Protein AF-A0A957YZR3-F1 (afdb_monomer_lite)

Sequence (299 aa):
LSVVIHIDYRKAPLVVQRFGDVRRLVEQTLDPLVAAYFKNIGQTRTLFELIHDRNAIQDVASQGMKEKFAHYNLELEEVLIGTPTSAPGDTQIETILTQLRSRQIAKEQVETYGRQQEAAVKERELREAEARAQQQAHITASELSITVQSNEGKAAYQRALQQAEQIRALAEAEAEKAARIGISQAIAIEEQVRAYGGPQFQVTQQVMTRFAEAIEQAKVDVVPRIVIGGNGGEAGEAGQSNLMQGLLAMLLSERMGVAGGTEQTQRPEVEAMRAEIYRKLRAPVEPTTAEDVTSNRAM

Radius of gyration: 68.65 Å; chains: 1; bounding box: 103×72×201 Å

Structure (mmCIF, N/CA/C/O backbone):
data_AF-A0A957YZR3-F1
#
_entry.id   AF-A0A957YZR3-F1
#
loop_
_atom_site.group_PDB
_atom_site.id
_atom_site.type_symbol
_atom_site.label_atom_id
_atom_site.label_alt_id
_atom_site.label_comp_id
_atom_site.label_asym_id
_atom_site.label_entity_id
_atom_site.label_seq_id
_atom_site.pdbx_PDB_ins_code
_atom_site.Cartn_x
_atom_site.Cartn_y
_atom_site.Cartn_z
_atom_site.occupancy
_atom_site.B_iso_or_equiv
_atom_site.auth_seq_id
_atom_site.auth_comp_id
_atom_site.auth_asym_id
_atom_site.auth_atom_id
_atom_site.pdbx_PDB_model_num
ATOM 1 N N . LEU A 1 1 ? 29.041 -4.653 -39.006 1.00 72.44 1 LEU A N 1
ATOM 2 C CA . LEU A 1 1 ? 27.726 -4.849 -39.653 1.00 72.44 1 LEU A CA 1
ATOM 3 C C . LEU A 1 1 ? 27.799 -6.202 -40.322 1.00 72.44 1 LEU A C 1
ATOM 5 O O . LEU A 1 1 ? 28.778 -6.424 -41.024 1.00 72.44 1 LEU A O 1
ATOM 9 N N . SER A 1 2 ? 26.840 -7.083 -40.073 1.00 77.06 2 SER A N 1
ATOM 10 C CA . SER A 1 2 ? 26.799 -8.394 -40.724 1.00 77.06 2 SER A CA 1
ATOM 11 C C . SER A 1 2 ? 25.406 -8.601 -41.295 1.00 77.06 2 SER A C 1
ATOM 13 O O . SER A 1 2 ? 24.421 -8.398 -40.591 1.00 77.06 2 SER A O 1
ATOM 15 N N . VAL A 1 3 ? 25.322 -8.949 -42.575 1.00 81.06 3 VAL A N 1
ATOM 16 C CA . VAL A 1 3 ? 24.060 -9.204 -43.274 1.00 81.06 3 VAL A CA 1
ATOM 17 C C . VAL A 1 3 ? 24.116 -10.625 -43.808 1.00 81.06 3 VAL A C 1
ATOM 19 O O . VAL A 1 3 ? 25.085 -10.985 -44.476 1.00 81.06 3 VAL A O 1
ATOM 22 N N . VAL A 1 4 ? 23.097 -11.423 -43.500 1.00 82.00 4 VAL A N 1
ATOM 23 C CA . VAL A 1 4 ? 22.968 -12.794 -43.998 1.00 82.00 4 VAL A CA 1
ATOM 24 C C . VAL A 1 4 ? 21.928 -12.800 -45.111 1.00 82.00 4 VAL A C 1
ATOM 26 O O . VAL A 1 4 ? 20.794 -12.352 -44.926 1.00 82.00 4 VAL A O 1
ATOM 29 N N . ILE A 1 5 ? 22.342 -13.258 -46.292 1.00 83.50 5 ILE A N 1
ATOM 30 C CA . ILE A 1 5 ? 21.542 -13.220 -47.517 1.00 83.50 5 ILE A CA 1
ATOM 31 C C . ILE A 1 5 ? 21.470 -14.627 -48.093 1.00 83.50 5 ILE A C 1
ATOM 33 O O . ILE A 1 5 ? 22.489 -15.305 -48.235 1.00 83.50 5 ILE A O 1
ATOM 37 N N . HIS A 1 6 ? 20.265 -15.023 -48.482 1.00 85.94 6 HIS A N 1
ATOM 38 C CA . HIS A 1 6 ? 19.986 -16.254 -49.196 1.00 85.94 6 HIS A CA 1
ATOM 39 C C . HIS A 1 6 ? 19.526 -15.951 -50.629 1.00 85.94 6 HIS A C 1
ATOM 41 O O . HIS A 1 6 ? 18.826 -14.971 -50.897 1.00 85.94 6 HIS A O 1
ATOM 47 N N . ILE A 1 7 ? 19.921 -16.807 -51.572 1.00 84.00 7 ILE A N 1
ATOM 48 C CA . ILE A 1 7 ? 19.454 -16.753 -52.959 1.00 84.00 7 ILE A CA 1
ATOM 49 C C . ILE A 1 7 ? 18.790 -18.090 -53.267 1.00 84.00 7 ILE A C 1
ATOM 51 O O . ILE A 1 7 ? 19.470 -19.113 -53.345 1.00 84.00 7 ILE A O 1
ATOM 55 N N . ASP A 1 8 ? 17.473 -18.066 -53.479 1.00 85.38 8 ASP A N 1
ATOM 56 C CA . ASP A 1 8 ? 16.725 -19.247 -53.911 1.00 85.38 8 ASP A CA 1
ATOM 57 C C . ASP A 1 8 ? 17.291 -19.756 -55.248 1.00 85.38 8 ASP A C 1
ATOM 59 O O . ASP A 1 8 ? 17.487 -18.993 -56.204 1.00 85.38 8 ASP A O 1
ATOM 63 N N . TYR A 1 9 ? 17.509 -21.067 -55.330 1.00 83.44 9 TYR A N 1
ATOM 64 C CA . TYR A 1 9 ? 17.964 -21.775 -56.523 1.00 83.44 9 TYR A CA 1
ATOM 65 C C . TYR A 1 9 ? 17.161 -21.415 -57.784 1.00 83.44 9 TYR A C 1
ATOM 67 O O . TYR A 1 9 ? 17.727 -21.306 -58.871 1.00 83.44 9 TYR A O 1
ATOM 75 N N . ARG A 1 10 ? 15.852 -21.165 -57.655 1.00 84.81 10 ARG A N 1
ATOM 76 C CA . ARG A 1 10 ? 14.987 -20.786 -58.788 1.00 84.81 10 ARG A CA 1
ATOM 77 C C . ARG A 1 10 ? 15.270 -19.381 -59.319 1.00 84.81 10 ARG A C 1
ATOM 79 O O . ARG A 1 10 ? 15.054 -19.118 -60.500 1.00 84.81 10 ARG A O 1
ATOM 86 N N . LYS A 1 11 ? 15.737 -18.475 -58.458 1.00 83.75 11 LYS A N 1
ATOM 87 C CA . LYS A 1 11 ? 16.018 -17.066 -58.780 1.00 83.75 11 LYS A CA 1
ATOM 88 C C . LYS A 1 11 ? 17.495 -16.828 -59.104 1.00 83.75 11 LYS A C 1
ATOM 90 O O . LYS A 1 11 ? 17.813 -15.842 -59.768 1.00 83.75 11 LYS A O 1
ATOM 95 N N . ALA A 1 12 ? 18.385 -17.735 -58.700 1.00 81.19 12 ALA A N 1
ATOM 96 C CA . ALA A 1 12 ? 19.827 -17.632 -58.920 1.00 81.19 12 ALA A CA 1
ATOM 97 C C . ALA A 1 12 ? 20.230 -17.354 -60.389 1.00 81.19 12 ALA A C 1
ATOM 99 O O . ALA A 1 12 ? 21.052 -16.458 -60.595 1.00 81.19 12 ALA A O 1
ATOM 100 N N . PRO A 1 13 ? 19.630 -17.987 -61.424 1.00 83.19 13 PRO A N 1
ATOM 101 C CA . PRO A 1 13 ? 19.970 -17.683 -62.818 1.00 83.19 13 PRO A CA 1
ATOM 102 C C . PRO A 1 13 ? 19.667 -16.232 -63.223 1.00 83.19 13 PRO A C 1
ATOM 104 O O . PRO A 1 13 ? 20.434 -15.626 -63.967 1.00 83.19 13 PRO A O 1
ATOM 107 N N . LEU A 1 14 ? 18.586 -15.645 -62.696 1.00 83.44 14 LEU A N 1
ATOM 108 C CA . LEU A 1 14 ? 18.184 -14.262 -62.986 1.00 83.44 14 LEU A CA 1
ATOM 109 C C . LEU A 1 14 ? 19.128 -13.246 -62.333 1.00 83.44 14 LEU A C 1
ATOM 111 O O . LEU A 1 14 ? 19.423 -12.199 -62.910 1.00 83.44 14 LEU A O 1
ATOM 115 N N . VAL A 1 15 ? 19.612 -13.555 -61.130 1.00 81.94 15 VAL A N 1
ATOM 116 C CA . VAL A 1 15 ? 20.578 -12.714 -60.410 1.00 81.94 15 VAL A CA 1
ATOM 117 C C . VAL A 1 15 ? 21.933 -12.734 -61.123 1.00 81.94 15 VAL A C 1
ATOM 119 O O . VAL A 1 15 ? 22.506 -11.677 -61.388 1.00 81.94 15 VAL A O 1
ATOM 122 N N . VAL A 1 16 ? 22.412 -13.917 -61.514 1.00 82.44 16 VAL A N 1
ATOM 123 C CA . VAL A 1 16 ? 23.668 -14.085 -62.266 1.00 82.44 16 VAL A CA 1
ATOM 124 C C . VAL A 1 16 ? 23.585 -13.400 -63.636 1.00 82.44 16 VAL A C 1
ATOM 126 O O . VAL A 1 16 ? 24.518 -12.712 -64.032 1.00 82.44 16 VAL A O 1
ATOM 129 N N . GLN A 1 17 ? 22.443 -13.465 -64.329 1.00 81.94 17 GLN A N 1
ATOM 130 C CA . GLN A 1 17 ? 22.253 -12.764 -65.605 1.00 81.94 17 GLN A CA 1
ATOM 131 C C . GLN A 1 17 ? 22.335 -11.232 -65.475 1.00 81.94 17 GLN A C 1
ATOM 133 O O . GLN A 1 17 ? 22.847 -10.563 -66.371 1.00 81.94 17 GLN A O 1
ATOM 138 N N . ARG A 1 18 ? 21.826 -10.664 -64.375 1.00 80.12 18 ARG A N 1
ATOM 139 C CA . ARG A 1 18 ? 21.763 -9.208 -64.172 1.00 80.12 18 ARG A CA 1
ATOM 140 C C . ARG A 1 18 ? 23.088 -8.606 -63.703 1.00 80.12 18 ARG A C 1
ATOM 142 O O . ARG A 1 18 ? 23.382 -7.466 -64.048 1.00 80.12 18 ARG A O 1
ATOM 149 N N . PHE A 1 19 ? 23.867 -9.353 -62.924 1.00 79.50 19 PHE A N 1
ATOM 150 C CA . PHE A 1 19 ? 25.075 -8.845 -62.259 1.00 79.50 19 PHE A CA 1
ATOM 151 C C . PHE A 1 19 ? 26.373 -9.531 -62.711 1.00 79.50 19 PHE A C 1
ATOM 153 O O . PHE A 1 19 ? 27.467 -9.114 -62.323 1.00 79.50 19 PHE A O 1
ATOM 160 N N . GLY A 1 20 ? 26.272 -10.557 -63.557 1.00 82.81 20 GLY A N 1
ATOM 161 C CA . GLY A 1 20 ? 27.386 -11.385 -64.011 1.00 82.81 20 GLY A CA 1
ATOM 162 C C . GLY A 1 20 ? 27.826 -12.368 -62.932 1.00 82.81 20 GLY A C 1
ATOM 163 O O . GLY A 1 20 ? 27.595 -13.562 -63.059 1.00 82.81 20 GLY A O 1
ATOM 164 N N . ASP A 1 21 ? 28.400 -11.853 -61.845 1.00 83.56 21 ASP A N 1
ATOM 165 C CA . ASP A 1 21 ? 28.933 -12.649 -60.738 1.00 83.56 21 ASP A CA 1
ATOM 166 C C . ASP A 1 21 ? 28.341 -12.217 -59.394 1.00 83.56 21 ASP A C 1
ATOM 168 O O . ASP A 1 21 ? 28.143 -11.029 -59.130 1.00 83.56 21 ASP A O 1
ATOM 172 N N . VAL A 1 22 ? 28.166 -13.177 -58.479 1.00 81.06 22 VAL A N 1
ATOM 173 C CA . VAL A 1 22 ? 27.693 -12.911 -57.105 1.00 81.06 22 VAL A CA 1
ATOM 174 C C . VAL A 1 22 ? 28.646 -11.974 -56.351 1.00 81.06 22 VAL A C 1
ATOM 176 O O . VAL A 1 22 ? 28.198 -11.135 -55.577 1.00 81.06 22 VAL A O 1
ATOM 179 N N . ARG A 1 23 ? 29.959 -12.040 -56.618 1.00 82.25 23 ARG A N 1
ATOM 180 C CA . ARG A 1 23 ? 30.935 -11.104 -56.027 1.00 82.25 23 ARG A CA 1
ATOM 181 C C . ARG A 1 23 ? 30.679 -9.657 -56.455 1.00 82.25 23 ARG A C 1
ATOM 183 O O . ARG A 1 23 ? 30.687 -8.765 -55.616 1.00 82.25 23 ARG A O 1
ATOM 190 N N . ARG A 1 24 ? 30.375 -9.434 -57.739 1.00 81.50 24 ARG A N 1
ATOM 191 C CA . ARG A 1 24 ? 30.062 -8.097 -58.268 1.00 81.50 24 ARG A CA 1
ATOM 192 C C . ARG A 1 24 ? 28.746 -7.562 -57.717 1.00 81.50 24 ARG A C 1
ATOM 194 O O . ARG A 1 24 ? 28.667 -6.380 -57.411 1.00 81.50 24 ARG A O 1
ATOM 201 N N . LEU A 1 25 ? 27.744 -8.424 -57.532 1.00 83.94 25 LEU A N 1
ATOM 202 C CA . LEU A 1 25 ? 26.502 -8.063 -56.844 1.00 83.94 25 LEU A CA 1
ATOM 203 C C . LEU A 1 25 ? 26.793 -7.524 -55.431 1.00 83.94 25 LEU A C 1
ATOM 205 O O . LEU A 1 25 ? 26.309 -6.445 -55.083 1.00 83.94 25 LEU A O 1
ATOM 209 N N . VAL A 1 26 ? 27.593 -8.243 -54.638 1.00 83.75 26 VAL A N 1
ATOM 210 C CA . VAL A 1 26 ? 27.923 -7.837 -53.262 1.00 83.75 26 VAL A CA 1
ATOM 211 C C . VAL A 1 26 ? 28.659 -6.498 -53.247 1.00 83.75 26 VAL A C 1
ATOM 213 O O . VAL A 1 26 ? 28.156 -5.536 -52.671 1.00 83.75 26 VAL A O 1
ATOM 216 N N . GLU A 1 27 ? 29.777 -6.407 -53.966 1.00 84.81 27 GLU A N 1
ATOM 217 C CA . GLU A 1 27 ? 30.669 -5.243 -53.910 1.00 84.81 27 GLU A CA 1
ATOM 218 C C . GLU A 1 27 ? 30.060 -3.984 -54.547 1.00 84.81 27 GLU A C 1
ATOM 220 O O . GLU A 1 27 ? 30.240 -2.875 -54.046 1.00 84.81 27 GLU A O 1
ATOM 225 N N . GLN A 1 28 ? 29.340 -4.125 -55.666 1.00 84.81 28 GLN A N 1
ATOM 226 C CA . GLN A 1 28 ? 28.875 -2.968 -56.441 1.00 84.81 28 GLN A CA 1
ATOM 227 C C . GLN A 1 28 ? 27.470 -2.507 -56.060 1.00 84.81 28 GLN A C 1
ATOM 229 O O . GLN A 1 28 ? 27.120 -1.359 -56.337 1.00 84.81 28 GLN A O 1
ATOM 234 N N . THR A 1 29 ? 26.647 -3.374 -55.461 1.00 81.56 29 THR A N 1
ATOM 235 C CA . THR A 1 29 ? 25.233 -3.048 -55.213 1.00 81.56 29 THR A CA 1
ATOM 236 C C . THR A 1 29 ? 24.784 -3.274 -53.779 1.00 81.56 29 THR A C 1
ATOM 238 O O . THR A 1 29 ? 24.132 -2.390 -53.225 1.00 81.56 29 THR A O 1
ATOM 241 N N . LEU A 1 30 ? 25.147 -4.392 -53.145 1.00 83.25 30 LEU A N 1
ATOM 242 C CA . LEU A 1 30 ? 24.671 -4.695 -51.793 1.00 83.25 30 LEU A CA 1
ATOM 243 C C . LEU A 1 30 ? 25.394 -3.865 -50.739 1.00 83.25 30 LEU A C 1
ATOM 245 O O . LEU A 1 30 ? 24.725 -3.207 -49.942 1.00 83.25 30 LEU A O 1
ATOM 249 N N . ASP A 1 31 ? 26.726 -3.828 -50.774 1.00 84.75 31 ASP A N 1
ATOM 250 C CA . ASP A 1 31 ? 27.518 -3.086 -49.791 1.00 84.75 31 ASP A CA 1
ATOM 251 C C . ASP A 1 31 ? 27.168 -1.586 -49.779 1.00 84.75 31 ASP A C 1
ATOM 253 O O . ASP A 1 31 ? 26.868 -1.060 -48.699 1.00 84.75 31 ASP A O 1
ATOM 257 N N . PRO A 1 32 ? 27.076 -0.880 -50.930 1.00 87.88 32 PRO A N 1
ATOM 258 C CA . PRO A 1 32 ? 26.658 0.521 -50.942 1.00 87.88 32 PRO A CA 1
ATOM 259 C C . PRO A 1 32 ? 25.222 0.735 -50.445 1.00 87.88 32 PRO A C 1
ATOM 261 O O . PRO A 1 32 ? 24.951 1.726 -49.765 1.00 87.88 32 PRO A O 1
ATOM 264 N N . LEU A 1 33 ? 24.293 -0.177 -50.756 1.00 84.88 33 LEU A N 1
ATOM 265 C CA . LEU A 1 33 ? 22.883 -0.058 -50.370 1.00 84.88 33 LEU A CA 1
ATOM 266 C C . LEU A 1 33 ? 22.697 -0.255 -48.861 1.00 84.88 33 LEU A C 1
ATOM 268 O O . LEU A 1 33 ? 22.027 0.554 -48.212 1.00 84.88 33 LEU A O 1
ATOM 272 N N . VAL A 1 34 ? 23.320 -1.294 -48.300 1.00 85.00 34 VAL A N 1
ATOM 273 C CA . VAL A 1 34 ? 23.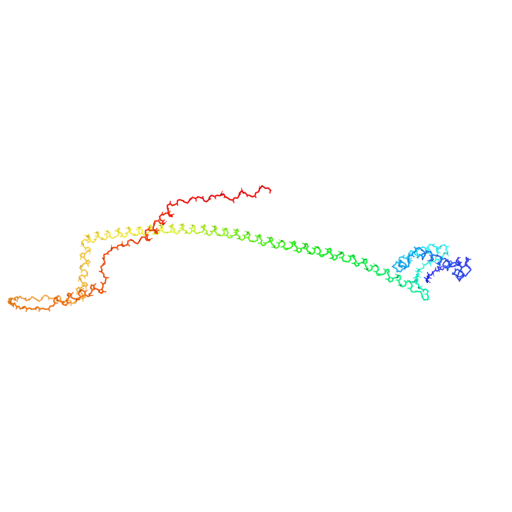327 -1.583 -46.858 1.00 85.00 34 VAL A CA 1
ATOM 274 C C . VAL A 1 34 ? 23.992 -0.440 -46.098 1.00 85.00 34 VAL A C 1
ATOM 276 O O . VAL A 1 34 ? 23.429 0.062 -45.122 1.00 85.00 34 VAL A O 1
ATOM 279 N N . ALA A 1 35 ? 25.153 0.024 -46.570 1.00 85.19 35 ALA A N 1
ATOM 280 C CA . ALA A 1 35 ? 25.870 1.135 -45.957 1.00 85.19 35 ALA A CA 1
ATOM 281 C C . ALA A 1 35 ? 25.045 2.429 -45.978 1.00 85.19 35 ALA A C 1
ATOM 283 O O . ALA A 1 35 ? 24.946 3.103 -44.953 1.00 85.19 35 ALA A O 1
ATOM 284 N N . ALA A 1 36 ? 24.408 2.767 -47.104 1.00 85.44 36 ALA A N 1
ATOM 285 C CA . ALA A 1 36 ? 23.561 3.953 -47.211 1.00 85.44 36 ALA A CA 1
ATOM 286 C C . ALA A 1 36 ? 22.351 3.886 -46.270 1.00 85.44 36 ALA A C 1
ATOM 288 O O . ALA A 1 36 ? 22.023 4.869 -45.606 1.00 85.44 36 ALA A O 1
ATOM 289 N N . TYR A 1 37 ? 21.706 2.722 -46.167 1.00 85.50 37 TYR A N 1
ATOM 290 C CA . TYR A 1 37 ? 20.571 2.536 -45.268 1.00 85.50 37 TYR A CA 1
ATOM 291 C C . TYR A 1 37 ? 20.969 2.719 -43.797 1.00 85.50 37 TYR A C 1
ATOM 293 O O . TYR A 1 37 ? 20.333 3.489 -43.076 1.00 85.50 37 TYR A O 1
ATOM 301 N N . PHE A 1 38 ? 22.060 2.082 -43.359 1.00 82.12 38 PHE A N 1
ATOM 302 C CA . PHE A 1 38 ? 22.529 2.217 -41.979 1.00 82.12 38 PHE A CA 1
ATOM 303 C C . PHE A 1 38 ? 23.102 3.589 -41.661 1.00 82.12 38 PHE A C 1
ATOM 305 O O . PHE A 1 38 ? 22.938 4.069 -40.540 1.00 82.12 38 PHE A O 1
ATOM 312 N N . LYS A 1 39 ? 23.705 4.257 -42.644 1.00 84.44 39 LYS A N 1
ATOM 313 C CA . LYS A 1 39 ? 24.121 5.651 -42.510 1.00 84.44 39 LYS A CA 1
ATOM 314 C C . LYS A 1 39 ? 22.924 6.557 -42.223 1.00 84.44 39 LYS A C 1
ATOM 316 O O . LYS A 1 39 ? 23.010 7.382 -41.323 1.00 84.44 39 LYS A O 1
ATOM 321 N N . ASN A 1 40 ? 21.801 6.359 -42.912 1.00 84.25 40 ASN A N 1
ATOM 322 C CA . ASN A 1 40 ? 20.583 7.133 -42.662 1.00 84.25 40 ASN A CA 1
ATOM 323 C C . ASN A 1 40 ? 20.000 6.843 -41.269 1.00 84.25 40 ASN A C 1
ATOM 325 O O . ASN A 1 40 ? 19.663 7.776 -40.545 1.00 84.25 40 ASN A O 1
ATOM 329 N N . ILE A 1 41 ? 19.950 5.572 -40.848 1.00 83.88 41 ILE A N 1
ATOM 330 C CA . ILE A 1 41 ? 19.505 5.216 -39.489 1.00 83.88 41 ILE A CA 1
ATOM 331 C C . ILE A 1 41 ? 20.391 5.888 -38.437 1.00 83.88 41 ILE A C 1
ATOM 333 O O . ILE A 1 41 ? 19.871 6.560 -37.549 1.00 83.88 41 ILE A O 1
ATOM 337 N N . GLY A 1 42 ? 21.715 5.781 -38.573 1.00 79.69 42 GLY A N 1
ATOM 338 C CA . GLY A 1 42 ? 22.670 6.396 -37.650 1.00 79.69 42 GLY A CA 1
ATOM 339 C C . GLY A 1 42 ? 22.653 7.929 -37.650 1.00 79.69 42 GLY A C 1
ATOM 340 O O . GLY A 1 42 ? 23.068 8.534 -36.671 1.00 79.69 42 GLY A O 1
ATOM 341 N N . GLN A 1 43 ? 22.159 8.569 -38.714 1.00 84.06 43 GLN A N 1
ATOM 342 C CA . GLN A 1 43 ? 21.968 10.024 -38.771 1.00 84.06 43 GLN A CA 1
ATOM 343 C C . GLN A 1 43 ? 20.673 10.486 -38.096 1.00 84.06 43 GLN A C 1
ATOM 345 O O . GLN A 1 43 ? 20.608 11.607 -37.600 1.00 84.06 43 GLN A O 1
ATOM 350 N N . THR A 1 44 ? 19.636 9.647 -38.091 1.00 84.81 44 THR A N 1
ATOM 351 C CA . THR A 1 44 ? 18.315 9.996 -37.533 1.00 84.81 44 THR A CA 1
ATOM 352 C C . THR A 1 44 ? 18.158 9.682 -36.049 1.00 84.81 44 THR A C 1
ATOM 354 O O . THR A 1 44 ? 17.210 10.151 -35.426 1.00 84.81 44 THR A O 1
ATOM 357 N N . ARG A 1 45 ? 19.054 8.872 -35.482 1.00 83.44 45 ARG A N 1
ATOM 358 C CA . ARG A 1 45 ? 18.918 8.303 -34.140 1.00 83.44 45 ARG A CA 1
ATOM 359 C C . ARG A 1 45 ? 20.115 8.647 -33.274 1.00 83.44 45 ARG A C 1
ATOM 361 O O . ARG A 1 45 ? 21.245 8.714 -33.753 1.00 83.44 45 ARG A O 1
ATOM 368 N N . THR A 1 46 ? 19.870 8.840 -31.983 1.00 83.44 46 THR A N 1
ATOM 369 C CA . THR A 1 46 ? 20.956 9.059 -31.028 1.00 83.44 46 THR A CA 1
ATOM 370 C C . THR A 1 46 ? 21.720 7.762 -30.765 1.00 83.44 46 THR A C 1
ATOM 372 O O . THR A 1 46 ? 21.186 6.659 -30.883 1.00 83.44 46 THR A O 1
ATOM 375 N N . LEU A 1 47 ? 22.983 7.886 -30.351 1.00 77.12 47 LEU A N 1
ATOM 376 C CA . LEU A 1 47 ? 23.800 6.737 -29.954 1.00 77.12 47 LEU A CA 1
ATOM 377 C C . LEU A 1 47 ? 23.131 5.896 -28.853 1.00 77.12 47 LEU A C 1
ATOM 379 O O . LEU A 1 47 ? 23.236 4.673 -28.854 1.00 77.12 47 LEU A O 1
ATOM 383 N N . PHE A 1 48 ? 22.439 6.557 -27.925 1.00 76.00 48 PHE A N 1
ATOM 384 C CA . PHE A 1 48 ? 21.723 5.891 -26.845 1.00 76.00 48 PHE A CA 1
ATOM 385 C C . PHE A 1 48 ? 20.578 5.022 -27.375 1.00 76.00 48 PHE A C 1
ATOM 387 O O . PHE A 1 48 ? 20.491 3.854 -27.010 1.00 76.00 48 PHE A O 1
ATOM 394 N N . GLU A 1 49 ? 19.757 5.553 -28.283 1.00 81.94 49 GLU A N 1
ATOM 395 C CA . GLU A 1 49 ? 18.676 4.796 -28.932 1.00 81.94 49 GLU A CA 1
ATOM 396 C C . GLU A 1 49 ? 19.210 3.596 -29.722 1.00 81.94 49 GLU A C 1
ATOM 398 O O . GLU A 1 49 ? 18.634 2.516 -29.654 1.00 81.94 49 GLU A O 1
ATOM 403 N N . LEU A 1 50 ? 20.354 3.736 -30.404 1.00 81.75 50 LEU A N 1
ATOM 404 C CA . LEU A 1 50 ? 20.994 2.619 -31.115 1.00 81.75 50 LEU A CA 1
ATOM 405 C C . LEU A 1 50 ? 21.386 1.454 -30.194 1.00 81.75 50 LEU A C 1
ATOM 407 O O . LEU A 1 50 ? 21.441 0.310 -30.647 1.00 81.75 50 LEU A O 1
ATOM 411 N N . ILE A 1 51 ? 21.697 1.742 -28.928 1.00 81.50 51 ILE A N 1
ATOM 412 C CA . ILE A 1 51 ? 22.078 0.732 -27.936 1.00 81.50 51 ILE A CA 1
ATOM 413 C C . ILE A 1 51 ? 20.840 0.187 -27.217 1.00 81.50 51 ILE A C 1
ATOM 415 O O . ILE A 1 51 ? 20.743 -1.023 -27.023 1.00 81.50 51 ILE A O 1
ATOM 419 N N . HIS A 1 52 ? 19.911 1.059 -26.821 1.00 82.06 52 HIS A N 1
ATOM 420 C CA . HIS A 1 52 ? 18.727 0.689 -26.046 1.00 82.06 52 HIS A CA 1
ATOM 421 C C . HIS A 1 52 ? 17.698 -0.070 -26.890 1.00 82.06 52 HIS A C 1
ATOM 423 O O . HIS A 1 52 ? 17.273 -1.159 -26.514 1.00 82.06 52 HIS A O 1
ATOM 429 N N . ASP A 1 53 ? 17.385 0.453 -28.075 1.00 85.81 53 ASP A N 1
ATOM 430 C CA . ASP A 1 53 ? 16.348 -0.075 -28.964 1.00 85.81 53 ASP A CA 1
ATOM 431 C C . ASP A 1 53 ? 16.941 -0.947 -30.075 1.00 85.81 53 ASP A C 1
ATOM 433 O O . ASP A 1 53 ? 16.376 -1.063 -31.163 1.00 85.81 53 ASP A O 1
ATOM 437 N N . ARG A 1 54 ? 18.099 -1.576 -29.824 1.00 84.19 54 ARG A N 1
ATOM 438 C CA . ARG A 1 54 ? 18.850 -2.325 -30.843 1.00 84.19 54 ARG A CA 1
ATOM 439 C C . ARG A 1 54 ? 17.981 -3.344 -31.576 1.00 84.19 54 ARG A C 1
ATOM 441 O O . ARG A 1 54 ? 18.033 -3.398 -32.800 1.00 84.19 54 ARG A O 1
ATOM 448 N N . ASN A 1 55 ? 17.183 -4.112 -30.838 1.00 86.12 55 ASN A N 1
ATOM 449 C CA . ASN A 1 55 ? 16.331 -5.153 -31.411 1.00 86.12 55 ASN A CA 1
ATOM 450 C C . ASN A 1 55 ? 15.242 -4.538 -32.300 1.00 86.12 55 ASN A C 1
ATOM 452 O O . ASN A 1 55 ? 15.091 -4.930 -33.449 1.00 86.12 55 ASN A O 1
ATOM 456 N N . ALA A 1 56 ? 14.561 -3.494 -31.820 1.00 88.00 56 ALA A N 1
ATOM 457 C CA . ALA A 1 56 ? 13.529 -2.813 -32.596 1.00 88.00 56 ALA A CA 1
ATOM 458 C C . ALA A 1 56 ? 14.101 -2.158 -33.866 1.00 88.00 56 ALA A C 1
ATOM 460 O O . ALA A 1 56 ? 13.485 -2.200 -34.931 1.00 88.00 56 ALA A O 1
ATOM 461 N N . ILE A 1 57 ? 15.303 -1.579 -33.782 1.00 86.38 57 ILE A N 1
ATOM 462 C CA . ILE A 1 57 ? 15.992 -1.007 -34.944 1.00 86.38 57 ILE A CA 1
ATOM 463 C C . ILE A 1 57 ? 16.400 -2.113 -35.923 1.00 86.38 57 ILE A C 1
ATOM 465 O O . ILE A 1 57 ? 16.271 -1.915 -37.129 1.00 86.38 57 ILE A O 1
ATOM 469 N N . GLN A 1 58 ? 16.865 -3.267 -35.437 1.00 85.50 58 GLN A N 1
ATOM 470 C CA . GLN A 1 58 ? 17.170 -4.434 -36.271 1.00 85.50 58 GLN A CA 1
ATOM 471 C C . GLN A 1 58 ? 15.921 -4.953 -36.988 1.00 85.50 58 GLN A C 1
ATOM 473 O O . GLN A 1 58 ? 15.982 -5.183 -38.194 1.00 85.50 58 GLN A O 1
ATOM 478 N N . ASP A 1 59 ? 14.785 -5.042 -36.302 1.00 87.00 59 ASP A N 1
ATOM 479 C CA . ASP A 1 59 ? 13.524 -5.499 -36.887 1.00 87.00 59 ASP A CA 1
ATOM 480 C C . ASP A 1 59 ? 13.046 -4.551 -37.993 1.00 87.00 59 ASP A C 1
ATOM 482 O O . ASP A 1 59 ? 12.795 -4.981 -39.121 1.00 87.00 59 ASP A O 1
ATOM 486 N N . VAL A 1 60 ? 13.007 -3.243 -37.718 1.00 87.50 60 VAL A N 1
ATOM 487 C CA . VAL A 1 60 ? 12.626 -2.225 -38.713 1.00 87.50 60 VAL A CA 1
ATOM 488 C C . VAL A 1 60 ? 13.609 -2.209 -39.887 1.00 87.50 60 VAL A C 1
ATOM 490 O O . VAL A 1 60 ? 13.195 -2.128 -41.047 1.00 87.50 60 VAL A O 1
ATOM 493 N N . ALA A 1 61 ? 14.908 -2.332 -39.602 1.00 84.94 61 ALA A N 1
ATOM 494 C CA . ALA A 1 61 ? 15.941 -2.412 -40.624 1.00 84.94 61 ALA A CA 1
ATOM 495 C C . ALA A 1 61 ? 15.779 -3.650 -41.507 1.00 84.94 61 ALA A C 1
ATOM 497 O O . ALA A 1 61 ? 15.881 -3.542 -42.729 1.00 84.94 61 ALA A O 1
ATOM 498 N N . SER A 1 62 ? 15.484 -4.805 -40.910 1.00 84.75 62 SER A N 1
ATOM 499 C CA . SER A 1 62 ? 15.278 -6.060 -41.630 1.00 84.75 62 SER A CA 1
ATOM 500 C C . SER A 1 62 ? 14.089 -5.960 -42.585 1.00 84.75 62 SER A C 1
ATOM 502 O O . SER A 1 62 ? 14.211 -6.324 -43.752 1.00 84.75 62 SER A O 1
ATOM 504 N N . GLN A 1 63 ? 12.972 -5.374 -42.145 1.00 87.56 63 GLN A N 1
ATOM 505 C CA . GLN A 1 63 ? 11.778 -5.205 -42.971 1.00 87.56 63 GLN A CA 1
ATOM 506 C C . GLN A 1 63 ? 12.033 -4.236 -44.130 1.00 87.56 63 GLN A C 1
ATOM 508 O O . GLN A 1 63 ? 11.820 -4.592 -45.290 1.00 87.56 63 GLN A O 1
ATOM 513 N N . GLY A 1 64 ? 12.583 -3.051 -43.843 1.00 86.56 64 GLY A N 1
ATOM 514 C CA . GLY A 1 64 ? 12.876 -2.055 -44.877 1.00 86.56 64 GLY A CA 1
ATOM 515 C C . GLY A 1 64 ? 13.938 -2.517 -45.883 1.00 86.56 64 GLY A C 1
ATOM 516 O O . GLY A 1 64 ? 13.883 -2.166 -47.063 1.00 86.56 64 GLY A O 1
ATOM 517 N N . MET A 1 65 ? 14.905 -3.327 -45.449 1.00 84.06 65 MET A N 1
ATOM 518 C CA . MET A 1 65 ? 15.877 -3.947 -46.350 1.00 84.06 65 MET A CA 1
ATOM 519 C C . MET A 1 65 ? 15.273 -5.089 -47.163 1.00 84.06 65 MET A C 1
ATOM 521 O O . MET A 1 65 ? 15.570 -5.194 -48.351 1.00 84.06 65 MET A O 1
ATOM 525 N N . LYS A 1 66 ? 14.406 -5.914 -46.568 1.00 86.94 66 LYS A N 1
ATOM 526 C CA . LYS A 1 66 ? 13.719 -7.015 -47.257 1.00 86.94 66 LYS A CA 1
ATOM 527 C C . LYS A 1 66 ? 12.906 -6.511 -48.448 1.00 86.94 66 LYS A C 1
ATOM 529 O O . LYS A 1 66 ? 12.971 -7.109 -49.519 1.00 86.94 66 LYS A O 1
ATOM 534 N N . GLU A 1 67 ? 12.225 -5.377 -48.300 1.00 86.81 67 GLU A N 1
ATOM 535 C CA . GLU A 1 67 ? 11.524 -4.710 -49.405 1.00 86.81 67 GLU A CA 1
ATOM 536 C C . GLU A 1 67 ? 12.485 -4.290 -50.528 1.00 86.81 67 GLU A C 1
ATOM 538 O O . GLU A 1 67 ? 12.258 -4.595 -51.700 1.00 86.81 67 GLU A O 1
ATOM 543 N N . LYS A 1 68 ? 13.610 -3.650 -50.184 1.00 84.31 68 LYS A N 1
ATOM 544 C CA . LYS A 1 68 ? 14.607 -3.212 -51.175 1.00 84.31 68 LYS A CA 1
ATOM 545 C C . LYS A 1 68 ? 15.302 -4.382 -51.876 1.00 84.31 68 LYS A C 1
ATOM 547 O O . LYS A 1 68 ? 15.567 -4.292 -53.073 1.00 84.31 68 LYS A O 1
ATOM 552 N N . PHE A 1 69 ? 15.581 -5.473 -51.163 1.00 84.38 69 PHE A N 1
ATOM 553 C CA . PHE A 1 69 ? 16.224 -6.672 -51.706 1.00 84.38 69 PHE A CA 1
ATOM 554 C C . PHE A 1 69 ? 15.292 -7.528 -52.567 1.00 84.38 69 PHE A C 1
ATOM 556 O O . PHE A 1 69 ? 15.763 -8.162 -53.516 1.00 84.38 69 PHE A O 1
ATOM 563 N N . ALA A 1 70 ? 13.976 -7.463 -52.343 1.00 84.44 70 ALA A N 1
ATOM 564 C CA . ALA A 1 70 ? 12.995 -8.123 -53.200 1.00 84.44 70 ALA A CA 1
ATOM 565 C C . ALA A 1 70 ? 13.086 -7.650 -54.667 1.00 84.44 70 ALA A C 1
ATOM 567 O O . ALA A 1 70 ? 12.987 -8.470 -55.578 1.00 84.44 70 ALA A O 1
ATOM 568 N N . HIS A 1 71 ? 13.387 -6.367 -54.920 1.00 83.50 71 HIS A N 1
ATOM 569 C CA . HIS A 1 71 ? 13.606 -5.826 -56.277 1.00 83.50 71 HIS A CA 1
ATOM 570 C C . HIS A 1 71 ? 14.833 -6.405 -57.004 1.00 83.50 71 HIS A C 1
ATOM 572 O O . HIS A 1 71 ? 14.968 -6.275 -58.228 1.00 83.50 71 HIS A O 1
ATOM 578 N N . TYR A 1 72 ? 15.734 -7.034 -56.253 1.00 81.56 72 TYR A N 1
ATOM 579 C CA . TYR A 1 72 ? 16.937 -7.685 -56.758 1.00 81.56 72 TYR A CA 1
ATOM 580 C C . TYR A 1 72 ? 16.833 -9.213 -56.738 1.00 81.56 72 TYR A C 1
ATOM 582 O O . TYR A 1 72 ? 17.805 -9.879 -57.081 1.00 81.56 72 TYR A O 1
ATOM 590 N N . ASN A 1 73 ? 15.654 -9.765 -56.416 1.00 81.75 73 ASN A N 1
ATOM 591 C CA . ASN A 1 73 ? 15.399 -11.202 -56.278 1.00 81.75 73 ASN A CA 1
ATOM 592 C C . ASN A 1 73 ? 16.252 -11.881 -55.191 1.00 81.75 73 ASN A C 1
ATOM 594 O O . ASN A 1 73 ? 16.587 -13.059 -55.318 1.00 81.75 73 ASN A O 1
ATOM 598 N N . LEU A 1 74 ? 16.592 -11.144 -54.132 1.00 83.31 74 LEU A N 1
ATOM 599 C CA . LEU A 1 74 ? 17.387 -11.633 -53.006 1.00 83.31 74 LEU A CA 1
ATOM 600 C C . LEU A 1 74 ? 16.504 -11.800 -51.772 1.00 83.31 74 LEU A C 1
ATOM 602 O O . LEU A 1 74 ? 15.600 -10.996 -51.538 1.00 83.31 74 LEU A O 1
ATOM 606 N N . GLU A 1 75 ? 16.781 -12.830 -50.977 1.00 84.44 75 GLU A N 1
ATOM 607 C CA . GLU A 1 75 ? 16.073 -13.099 -49.730 1.00 84.44 75 GLU A CA 1
ATOM 608 C C . GLU A 1 75 ? 16.973 -12.742 -48.550 1.00 84.44 75 GLU A C 1
ATOM 610 O O . GLU A 1 75 ? 18.112 -13.192 -48.441 1.00 84.44 75 GLU A O 1
ATOM 615 N N . LEU A 1 76 ? 16.468 -11.869 -47.683 1.00 83.19 76 LEU A N 1
ATOM 616 C CA . LEU A 1 76 ? 17.164 -11.434 -46.481 1.00 83.19 76 LEU A CA 1
ATOM 617 C C . LEU A 1 76 ? 16.777 -12.349 -45.321 1.00 83.19 76 LEU A C 1
ATOM 619 O O . LEU A 1 76 ? 15.586 -12.480 -45.033 1.00 83.19 76 LEU A O 1
ATOM 623 N N . GLU A 1 77 ? 17.770 -12.945 -44.666 1.00 78.44 77 GLU A N 1
ATOM 624 C CA . GLU A 1 77 ? 17.550 -13.810 -43.505 1.00 78.44 77 GLU A CA 1
ATOM 625 C C . GLU A 1 77 ? 17.638 -12.999 -42.212 1.00 78.44 77 GLU A C 1
ATOM 627 O O . GLU A 1 77 ? 16.666 -12.916 -41.467 1.00 78.44 77 GLU A O 1
ATOM 632 N N . GLU A 1 78 ? 18.760 -12.309 -41.992 1.00 78.56 78 GLU A N 1
ATOM 633 C CA . GLU A 1 78 ? 18.946 -11.486 -40.800 1.00 78.56 78 GLU A CA 1
ATOM 634 C C . GLU A 1 78 ? 19.923 -10.331 -41.045 1.00 78.56 78 GLU A C 1
ATOM 636 O O . GLU A 1 78 ? 20.859 -10.422 -41.851 1.00 78.56 78 GLU A O 1
ATOM 641 N N . VAL A 1 79 ? 19.715 -9.231 -40.315 1.00 82.12 79 VAL A N 1
ATOM 642 C CA . VAL A 1 79 ? 20.631 -8.092 -40.292 1.00 82.12 79 VAL A CA 1
ATOM 643 C C . VAL A 1 79 ? 21.116 -7.821 -38.877 1.00 82.12 79 VAL A C 1
ATOM 645 O O . VAL A 1 79 ? 20.376 -7.368 -38.007 1.00 82.12 79 VAL A O 1
ATOM 648 N N . LEU A 1 80 ? 22.415 -8.000 -38.674 1.00 80.62 80 LEU A N 1
ATOM 649 C CA . LEU A 1 80 ? 23.077 -7.736 -37.410 1.00 80.62 80 LEU A CA 1
ATOM 650 C C . LEU A 1 80 ? 23.781 -6.379 -37.448 1.00 80.62 80 LEU A C 1
ATOM 652 O O . LEU A 1 80 ? 24.860 -6.186 -38.023 1.00 80.62 80 LEU A O 1
ATOM 656 N N . ILE A 1 81 ? 23.168 -5.422 -36.760 1.00 79.88 81 ILE A N 1
ATOM 657 C CA . ILE A 1 81 ? 23.797 -4.148 -36.413 1.00 79.88 81 ILE A CA 1
ATOM 658 C C . ILE A 1 81 ? 24.840 -4.400 -35.324 1.00 79.88 81 ILE A C 1
ATOM 660 O O . ILE A 1 81 ? 24.521 -4.986 -34.292 1.00 79.88 81 ILE A O 1
ATOM 664 N N . GLY A 1 82 ? 26.086 -3.983 -35.555 1.00 72.19 82 GLY A N 1
ATOM 665 C CA . GLY A 1 82 ? 27.120 -3.972 -34.517 1.00 72.19 82 GLY A CA 1
ATOM 666 C C . GLY A 1 82 ? 26.967 -2.742 -33.625 1.00 72.19 82 GLY A C 1
ATOM 667 O O . GLY A 1 82 ? 26.493 -1.708 -34.088 1.00 72.19 82 GLY A O 1
ATOM 668 N N . THR A 1 83 ? 27.382 -2.831 -32.362 1.00 70.31 83 THR A N 1
ATOM 669 C CA . THR A 1 83 ? 27.486 -1.640 -31.511 1.00 70.31 83 THR A CA 1
ATOM 670 C C . THR A 1 83 ? 28.481 -0.670 -32.151 1.00 70.31 83 THR A C 1
ATOM 672 O O . THR A 1 83 ? 29.592 -1.105 -32.467 1.00 70.31 83 THR A O 1
ATOM 675 N N . PRO A 1 84 ? 28.125 0.605 -32.376 1.00 67.25 84 PRO A N 1
ATOM 676 C CA . PRO A 1 84 ? 29.081 1.591 -32.861 1.00 67.25 84 PRO A CA 1
ATOM 677 C C . PRO A 1 84 ? 30.225 1.697 -31.848 1.00 67.25 84 PRO A C 1
ATOM 679 O O . PRO A 1 84 ? 30.034 2.129 -30.713 1.00 67.25 84 PRO A O 1
ATOM 682 N N . THR A 1 85 ? 31.404 1.226 -32.235 1.00 64.88 85 THR A N 1
ATOM 683 C CA . THR A 1 85 ? 32.615 1.345 -31.427 1.00 64.88 85 THR A CA 1
ATOM 684 C C . THR A 1 85 ? 33.215 2.725 -31.644 1.00 64.88 85 THR A C 1
ATOM 686 O O . THR A 1 85 ? 33.274 3.191 -32.785 1.00 64.88 85 THR A O 1
ATOM 689 N N . SER A 1 86 ? 33.691 3.362 -30.574 1.00 61.97 86 SER A N 1
ATOM 690 C CA . SER A 1 86 ? 34.528 4.556 -30.691 1.00 61.97 86 SER A CA 1
ATOM 691 C C . SER A 1 86 ? 35.714 4.283 -31.617 1.00 61.97 86 SER A C 1
ATOM 693 O O . SER A 1 86 ? 36.241 3.165 -31.653 1.00 61.97 86 SER A O 1
ATOM 695 N N . ALA A 1 87 ? 36.169 5.307 -32.341 1.00 72.88 87 ALA A N 1
ATOM 696 C CA . ALA A 1 87 ? 37.488 5.247 -32.957 1.00 72.88 87 ALA A CA 1
ATOM 697 C C . ALA A 1 87 ? 38.541 4.980 -31.857 1.00 72.88 87 ALA A C 1
ATOM 699 O O . ALA A 1 87 ? 38.343 5.422 -30.718 1.00 72.88 87 ALA A O 1
ATOM 700 N N . PRO A 1 88 ? 39.644 4.262 -32.147 1.00 62.47 88 PRO A N 1
ATOM 701 C CA . PRO A 1 88 ? 40.662 3.979 -31.140 1.00 62.47 88 PRO A CA 1
ATOM 702 C C . PRO A 1 88 ? 41.182 5.295 -30.531 1.00 62.47 88 PRO A C 1
ATOM 704 O O . PRO A 1 88 ? 41.823 6.077 -31.228 1.00 62.47 88 PRO A O 1
ATOM 707 N N . GLY A 1 89 ? 40.876 5.550 -29.251 1.00 66.75 89 GLY A N 1
ATOM 708 C CA . GLY A 1 89 ? 41.310 6.744 -28.508 1.00 66.75 89 GLY A CA 1
ATOM 709 C C . GLY A 1 89 ? 40.230 7.775 -28.141 1.00 66.75 89 GLY A C 1
ATOM 710 O O . GLY A 1 89 ? 40.551 8.717 -27.422 1.00 66.75 89 GLY A O 1
ATOM 711 N N . ASP A 1 90 ? 38.972 7.621 -28.573 1.00 71.44 90 ASP A N 1
ATOM 712 C CA . ASP A 1 90 ? 37.896 8.575 -28.244 1.00 71.44 90 ASP A CA 1
ATOM 713 C C . ASP A 1 90 ? 37.053 8.133 -27.025 1.00 71.44 90 ASP A C 1
ATOM 715 O O . ASP A 1 90 ? 36.227 7.217 -27.103 1.00 71.44 90 ASP A O 1
ATOM 719 N N . THR A 1 91 ? 37.264 8.803 -25.886 1.00 76.50 91 THR A N 1
ATOM 720 C CA . THR A 1 91 ? 36.576 8.575 -24.598 1.00 76.50 91 THR A CA 1
ATOM 721 C C . THR A 1 91 ? 35.298 9.409 -24.423 1.00 76.50 91 THR A C 1
ATOM 723 O O . THR A 1 91 ? 34.582 9.257 -23.425 1.00 76.50 91 THR A O 1
ATOM 726 N N . GLN A 1 92 ? 34.965 10.288 -25.378 1.00 76.19 92 GLN A N 1
ATOM 727 C CA . GLN A 1 92 ? 33.802 11.178 -25.268 1.00 76.19 92 GLN A CA 1
ATOM 728 C C . GLN A 1 92 ? 32.487 10.397 -25.267 1.00 76.19 92 GLN A C 1
ATOM 730 O O . GLN A 1 92 ? 31.584 10.685 -24.482 1.00 76.19 92 GLN A O 1
ATOM 735 N N . ILE A 1 93 ? 32.400 9.352 -26.093 1.00 73.38 93 ILE A N 1
ATOM 736 C CA . ILE A 1 93 ? 31.234 8.466 -26.158 1.00 73.38 93 ILE A CA 1
ATOM 737 C C . ILE A 1 93 ? 30.988 7.777 -24.810 1.00 73.38 93 ILE A C 1
ATOM 739 O O . ILE A 1 93 ? 29.861 7.767 -24.316 1.00 73.38 93 ILE A O 1
ATOM 743 N N . GLU A 1 94 ? 32.034 7.246 -24.180 1.00 77.75 94 GLU A N 1
ATOM 744 C CA . GLU A 1 94 ? 31.924 6.588 -22.876 1.00 77.75 94 GLU A CA 1
ATOM 745 C C . GLU A 1 94 ? 31.489 7.571 -21.778 1.00 77.75 94 GLU A C 1
ATOM 747 O O . GLU A 1 94 ? 30.626 7.256 -20.950 1.00 77.75 94 GLU A O 1
ATOM 752 N N . THR A 1 95 ? 32.016 8.797 -21.819 1.00 82.50 95 THR A N 1
ATOM 753 C CA . THR A 1 95 ? 31.638 9.874 -20.894 1.00 82.50 95 THR A CA 1
ATOM 754 C C . THR A 1 95 ? 30.162 10.239 -21.043 1.00 82.50 95 THR A C 1
ATOM 756 O O . THR A 1 95 ? 29.436 10.295 -20.049 1.00 82.50 95 THR A O 1
ATOM 759 N N . ILE A 1 96 ? 29.683 10.414 -22.278 1.00 81.75 96 ILE A N 1
ATOM 760 C CA . ILE A 1 96 ? 28.278 10.730 -22.570 1.00 81.75 96 ILE A CA 1
ATOM 761 C C . ILE A 1 96 ? 27.361 9.587 -22.124 1.00 81.75 96 ILE A C 1
ATOM 763 O O . ILE A 1 96 ? 26.344 9.836 -21.479 1.00 81.75 96 ILE A O 1
ATOM 767 N N . LEU A 1 97 ? 27.715 8.330 -22.408 1.00 80.12 97 LEU A N 1
ATOM 768 C CA . LEU A 1 97 ? 26.924 7.172 -21.978 1.00 80.12 97 LEU A CA 1
ATOM 769 C C . LEU A 1 97 ? 26.849 7.073 -20.451 1.00 80.12 97 LEU A C 1
ATOM 771 O O . LEU A 1 97 ? 25.785 6.784 -19.900 1.00 80.12 97 LEU A O 1
ATOM 775 N N . THR A 1 98 ? 27.948 7.369 -19.758 1.00 85.00 98 THR A N 1
ATOM 776 C CA . THR A 1 98 ? 27.986 7.400 -18.292 1.00 85.00 98 THR A CA 1
ATOM 777 C C . THR A 1 98 ? 27.105 8.521 -17.733 1.00 85.00 98 THR A C 1
ATOM 779 O O . THR A 1 98 ? 26.341 8.286 -16.796 1.00 85.00 98 THR A O 1
ATOM 782 N N . GLN A 1 99 ? 27.138 9.713 -18.338 1.00 86.56 99 GLN A N 1
ATOM 783 C CA . GLN A 1 99 ? 26.276 10.843 -17.967 1.00 86.56 99 GLN A CA 1
ATOM 784 C C . GLN A 1 99 ? 24.786 10.584 -18.250 1.00 86.56 99 GLN A C 1
ATOM 786 O O . GLN A 1 99 ? 23.926 10.950 -17.451 1.00 86.56 99 GLN A O 1
ATOM 791 N N . LEU A 1 100 ? 24.448 9.946 -19.374 1.00 85.19 100 LEU A N 1
ATOM 792 C CA . LEU A 1 100 ? 23.064 9.584 -19.693 1.00 85.19 100 LEU A CA 1
ATOM 793 C C . LEU A 1 100 ? 22.539 8.510 -18.738 1.00 85.19 100 LEU A C 1
ATOM 795 O O . LEU A 1 100 ? 21.421 8.630 -18.237 1.00 85.19 100 LEU A O 1
ATOM 799 N N . ARG A 1 101 ? 23.366 7.506 -18.420 1.00 84.94 101 ARG A N 1
ATOM 800 C CA . ARG A 1 101 ? 23.040 6.486 -17.417 1.00 84.94 101 ARG A CA 1
ATOM 801 C C . ARG A 1 101 ? 22.775 7.119 -16.053 1.00 84.94 101 ARG A C 1
ATOM 803 O O . ARG A 1 101 ? 21.771 6.791 -15.429 1.00 84.94 101 ARG A O 1
ATOM 810 N N . SER A 1 102 ? 23.641 8.022 -15.587 1.00 90.00 102 SER A N 1
ATOM 811 C CA . SER A 1 102 ? 23.458 8.667 -14.281 1.00 90.00 102 SER A CA 1
ATOM 812 C C . SER A 1 102 ? 22.190 9.521 -14.236 1.00 90.00 102 SER A C 1
ATOM 814 O O . SER A 1 102 ? 21.455 9.457 -13.253 1.00 90.00 102 SER A O 1
ATOM 816 N N . ARG A 1 103 ? 21.870 10.242 -15.320 1.00 89.81 103 ARG A N 1
ATOM 817 C CA . ARG A 1 103 ? 20.605 10.983 -15.443 1.00 89.81 103 ARG A CA 1
ATOM 818 C C . ARG A 1 103 ? 19.389 10.057 -15.384 1.00 89.81 103 ARG A C 1
ATOM 820 O O . ARG A 1 103 ? 18.419 10.394 -14.711 1.00 89.81 103 ARG A O 1
ATOM 827 N N . GLN A 1 104 ? 19.441 8.903 -16.051 1.00 86.25 104 GLN A N 1
ATOM 828 C CA . GLN A 1 104 ? 18.349 7.930 -16.004 1.00 86.25 104 GLN A CA 1
ATOM 829 C C . GLN A 1 104 ? 18.174 7.360 -14.594 1.00 86.25 104 GLN A C 1
ATOM 831 O O . GLN A 1 104 ? 17.060 7.341 -14.084 1.00 86.25 104 GLN A O 1
ATOM 836 N N . ILE A 1 105 ? 19.270 6.977 -13.932 1.00 91.00 105 ILE A N 1
ATOM 837 C CA . ILE A 1 105 ? 19.233 6.496 -12.544 1.00 91.00 105 ILE A CA 1
ATOM 838 C C . ILE A 1 105 ? 18.623 7.558 -11.624 1.00 91.00 105 ILE A C 1
ATOM 840 O O . ILE A 1 105 ? 17.761 7.233 -10.817 1.00 91.00 105 ILE A O 1
ATOM 844 N N . ALA A 1 106 ? 19.020 8.825 -11.761 1.00 92.69 106 ALA A N 1
ATOM 845 C CA . ALA A 1 106 ? 18.462 9.908 -10.957 1.00 92.69 106 ALA A CA 1
ATOM 846 C C . ALA A 1 106 ? 16.949 10.081 -11.186 1.00 92.69 106 ALA A C 1
ATOM 848 O O . ALA A 1 106 ? 16.205 10.286 -10.230 1.00 92.69 106 ALA A O 1
ATOM 849 N N . LYS A 1 107 ? 16.478 9.954 -12.434 1.00 94.50 107 LYS A N 1
ATOM 850 C CA . LYS A 1 107 ? 15.047 10.023 -12.761 1.00 94.50 107 LYS A CA 1
ATOM 851 C C . LYS A 1 107 ? 14.260 8.883 -12.106 1.00 94.50 107 LYS A C 1
ATOM 853 O O . LYS A 1 107 ? 13.253 9.146 -11.455 1.00 94.50 107 LYS A O 1
ATOM 858 N N . GLU A 1 108 ? 14.754 7.651 -12.215 1.00 93.88 108 GLU A N 1
ATOM 859 C CA . GLU A 1 108 ? 14.147 6.478 -11.568 1.00 93.88 108 GLU A CA 1
ATOM 860 C C . GLU A 1 108 ? 14.181 6.583 -10.037 1.00 93.88 108 GLU A C 1
ATOM 862 O O . GLU A 1 108 ? 13.235 6.189 -9.356 1.00 93.88 108 GLU A O 1
ATOM 867 N N . GLN A 1 109 ? 15.247 7.156 -9.468 1.00 92.69 109 GLN A N 1
ATOM 868 C CA . GLN A 1 109 ? 15.342 7.407 -8.029 1.00 92.69 109 GLN A CA 1
ATOM 869 C C . GLN A 1 109 ? 14.283 8.404 -7.557 1.00 92.69 109 GLN A C 1
ATOM 871 O O . GLN A 1 109 ? 13.638 8.148 -6.546 1.00 92.69 109 GLN A O 1
ATOM 876 N N . VAL A 1 110 ? 14.058 9.504 -8.284 1.00 95.62 110 VAL A N 1
ATOM 877 C CA . VAL A 1 110 ? 12.995 10.469 -7.949 1.00 95.62 110 VAL A CA 1
ATOM 878 C C . VAL A 1 110 ? 11.624 9.794 -7.959 1.00 95.62 110 VAL A C 1
ATOM 880 O O . VAL A 1 110 ? 10.849 9.980 -7.023 1.00 95.62 110 VAL A O 1
ATOM 883 N N . GLU A 1 111 ? 11.337 8.967 -8.966 1.00 96.12 111 GLU A N 1
ATOM 884 C CA . GLU A 1 111 ? 10.078 8.217 -9.019 1.00 96.12 111 GLU A CA 1
ATOM 885 C C . GLU A 1 111 ? 9.968 7.206 -7.868 1.00 96.12 111 GLU A C 1
ATOM 887 O O . GLU A 1 111 ? 8.924 7.097 -7.222 1.00 96.12 111 GLU A O 1
ATOM 892 N N . THR A 1 112 ? 11.066 6.520 -7.548 1.00 95.62 112 THR A N 1
ATOM 893 C CA . THR A 1 112 ? 11.138 5.584 -6.420 1.00 95.62 112 THR A CA 1
ATOM 894 C C . THR A 1 112 ? 10.853 6.289 -5.096 1.00 95.62 112 THR A C 1
ATOM 896 O O . THR A 1 112 ? 10.033 5.807 -4.315 1.00 95.62 112 THR A O 1
ATOM 899 N N . TYR A 1 113 ? 11.474 7.444 -4.845 1.00 96.81 113 TYR A N 1
ATOM 900 C CA . TYR A 1 113 ? 11.229 8.233 -3.639 1.00 96.81 113 TYR A CA 1
ATOM 901 C C . TYR A 1 113 ? 9.800 8.775 -3.584 1.00 96.81 113 TYR A C 1
ATOM 903 O O . TYR A 1 113 ? 9.198 8.756 -2.515 1.00 96.81 113 TYR A O 1
ATOM 911 N N . GLY A 1 114 ? 9.225 9.181 -4.721 1.00 97.75 114 GLY A N 1
ATOM 912 C CA . GLY A 1 114 ? 7.815 9.568 -4.804 1.00 97.75 114 GLY A CA 1
ATOM 913 C C . GLY A 1 114 ? 6.886 8.431 -4.374 1.00 97.75 114 GLY A C 1
ATOM 914 O O . GLY A 1 114 ? 6.055 8.609 -3.485 1.00 97.75 114 GLY A O 1
ATOM 915 N N . ARG A 1 115 ? 7.096 7.221 -4.909 1.00 96.94 115 ARG A N 1
ATOM 916 C CA . ARG A 1 115 ? 6.327 6.030 -4.507 1.00 96.94 115 ARG A CA 1
ATOM 917 C C . ARG A 1 115 ? 6.532 5.672 -3.033 1.00 96.94 115 ARG A C 1
ATOM 919 O O . ARG A 1 115 ? 5.575 5.292 -2.363 1.00 96.94 115 ARG A O 1
ATOM 926 N N . GLN A 1 116 ? 7.754 5.802 -2.510 1.00 95.88 116 GLN A N 1
ATOM 927 C CA . GLN A 1 116 ? 8.039 5.584 -1.087 1.00 95.88 116 GLN A CA 1
ATOM 928 C C . GLN A 1 116 ? 7.328 6.610 -0.197 1.00 95.88 116 GLN A C 1
ATOM 930 O O . GLN A 1 116 ? 6.773 6.238 0.834 1.00 95.88 116 GLN A O 1
ATOM 935 N N . GLN A 1 117 ? 7.299 7.882 -0.601 1.00 97.50 117 GLN A N 1
ATOM 936 C CA . GLN A 1 117 ? 6.580 8.931 0.117 1.00 97.50 117 GLN A CA 1
ATOM 937 C C . GLN A 1 117 ? 5.074 8.653 0.134 1.00 97.50 117 GLN A C 1
ATOM 939 O O . GLN A 1 117 ? 4.458 8.725 1.195 1.00 97.50 117 GLN A O 1
ATOM 944 N N . GLU A 1 118 ? 4.481 8.291 -1.005 1.00 97.44 118 GLU A N 1
ATOM 945 C CA . GLU A 1 118 ? 3.065 7.914 -1.075 1.00 97.44 118 GLU A CA 1
ATOM 946 C C . GLU A 1 118 ? 2.745 6.699 -0.198 1.00 97.44 118 GLU A C 1
ATOM 948 O O . GLU A 1 118 ? 1.740 6.701 0.515 1.00 97.44 118 GLU A O 1
ATOM 953 N N . ALA A 1 119 ? 3.605 5.676 -0.213 1.00 97.06 119 ALA A N 1
ATOM 954 C CA . ALA A 1 119 ? 3.457 4.504 0.643 1.00 97.06 119 ALA A CA 1
ATOM 955 C C . ALA A 1 119 ? 3.506 4.885 2.132 1.00 97.06 119 ALA A C 1
ATOM 957 O O . ALA A 1 119 ? 2.634 4.468 2.891 1.00 97.06 119 ALA A O 1
ATOM 958 N N . ALA A 1 120 ? 4.455 5.734 2.535 1.00 97.25 120 ALA A N 1
ATOM 959 C CA . ALA A 1 120 ? 4.578 6.204 3.914 1.00 97.25 120 ALA A CA 1
ATOM 960 C C . ALA A 1 120 ? 3.379 7.063 4.357 1.00 97.25 120 ALA A C 1
ATOM 962 O O . ALA A 1 120 ? 2.924 6.954 5.497 1.00 97.25 120 ALA A O 1
ATOM 963 N N . VAL A 1 121 ? 2.833 7.901 3.466 1.00 97.88 121 VAL A N 1
ATOM 964 C CA . VAL A 1 121 ? 1.616 8.682 3.743 1.00 97.88 121 VAL A CA 1
ATOM 965 C C . VAL A 1 121 ? 0.422 7.754 3.955 1.00 97.88 121 VAL A C 1
ATOM 967 O O . VAL A 1 121 ? -0.259 7.885 4.971 1.00 97.88 121 VAL A O 1
ATOM 970 N N . LYS A 1 122 ? 0.215 6.777 3.064 1.00 96.31 122 LYS A N 1
ATOM 971 C CA . LYS A 1 122 ? -0.862 5.783 3.200 1.00 96.31 122 LYS A CA 1
ATOM 972 C C . LYS A 1 122 ? -0.712 4.933 4.460 1.00 96.31 122 LYS A C 1
ATOM 974 O O . LYS A 1 122 ? -1.699 4.654 5.130 1.00 96.31 122 LYS A O 1
ATOM 979 N N . GLU A 1 123 ? 0.511 4.544 4.812 1.00 95.81 123 GLU A N 1
ATOM 980 C CA . GLU A 1 123 ? 0.791 3.801 6.044 1.00 95.81 123 GLU A CA 1
ATOM 981 C C . GLU A 1 123 ? 0.451 4.630 7.289 1.00 95.81 123 GLU A C 1
ATOM 983 O O . GLU A 1 123 ? -0.147 4.117 8.236 1.00 95.81 123 GLU A O 1
ATOM 988 N N . ARG A 1 124 ? 0.785 5.925 7.287 1.00 96.88 124 ARG A N 1
ATOM 989 C CA . ARG A 1 124 ? 0.413 6.840 8.370 1.00 96.88 124 ARG A CA 1
ATOM 990 C C . ARG A 1 124 ? -1.104 6.987 8.484 1.00 96.88 124 ARG A C 1
ATOM 992 O O . ARG A 1 124 ? -1.618 6.902 9.593 1.00 96.88 124 ARG A O 1
ATOM 999 N N . GLU A 1 125 ? -1.802 7.188 7.369 1.00 97.62 125 GLU A N 1
ATOM 1000 C CA . GLU A 1 125 ? -3.268 7.293 7.339 1.00 97.62 125 GLU A CA 1
ATOM 1001 C C . GLU A 1 125 ? -3.938 6.016 7.855 1.00 97.62 125 GLU A C 1
ATOM 1003 O O . GLU A 1 125 ? -4.853 6.090 8.674 1.00 97.62 125 GLU A O 1
ATOM 1008 N N . LEU A 1 126 ? -3.444 4.845 7.441 1.00 97.44 126 LEU A N 1
ATOM 1009 C CA . LEU A 1 126 ? -3.928 3.553 7.921 1.00 97.44 126 LEU A CA 1
ATOM 1010 C C . LEU A 1 126 ? -3.721 3.406 9.432 1.00 97.44 126 LEU A C 1
ATOM 1012 O O . LEU A 1 126 ? -4.672 3.093 10.143 1.00 97.44 126 LEU A O 1
ATOM 1016 N N . ARG A 1 127 ? -2.522 3.709 9.947 1.00 96.25 127 ARG A N 1
ATOM 1017 C CA . ARG A 1 127 ? -2.259 3.662 11.395 1.00 96.25 127 ARG A CA 1
ATOM 1018 C C . ARG A 1 127 ? -3.108 4.654 12.180 1.00 96.25 127 ARG A C 1
ATOM 1020 O O . ARG A 1 127 ? -3.547 4.337 13.282 1.00 96.25 127 ARG A O 1
ATOM 1027 N N . GLU A 1 128 ? -3.338 5.850 11.645 1.00 97.69 128 GLU A N 1
ATOM 1028 C CA . GLU A 1 128 ? -4.207 6.837 12.285 1.00 97.69 128 GLU A CA 1
ATOM 1029 C C . GLU A 1 128 ? -5.657 6.337 12.344 1.00 97.69 128 GLU A C 1
ATOM 1031 O O . GLU A 1 128 ? -6.299 6.431 13.392 1.00 97.69 128 GLU A O 1
ATOM 1036 N N . ALA A 1 129 ? -6.162 5.760 11.251 1.00 96.94 129 ALA A N 1
ATOM 1037 C CA . ALA A 1 129 ? -7.494 5.167 11.204 1.00 96.94 129 ALA A CA 1
ATOM 1038 C C . ALA A 1 129 ? -7.631 3.986 12.181 1.00 96.94 129 ALA A C 1
ATOM 1040 O O . ALA A 1 129 ? -8.618 3.912 12.913 1.00 96.94 129 ALA A O 1
ATOM 1041 N N . GLU A 1 130 ? -6.630 3.105 12.252 1.00 96.69 130 GLU A N 1
ATOM 1042 C CA . GLU A 1 130 ? -6.589 1.990 13.205 1.00 96.69 130 GLU A CA 1
ATOM 1043 C C . GLU A 1 130 ? -6.560 2.476 14.657 1.00 96.69 130 GLU A C 1
ATOM 1045 O O . GLU A 1 130 ? -7.338 1.993 15.481 1.00 96.69 130 GLU A O 1
ATOM 1050 N N . ALA A 1 131 ? -5.722 3.466 14.978 1.00 97.44 131 ALA A N 1
ATOM 1051 C CA . ALA A 1 131 ? -5.650 4.037 16.320 1.00 97.44 131 ALA A CA 1
ATOM 1052 C C . ALA A 1 131 ? -6.983 4.683 16.731 1.00 97.44 131 ALA A C 1
ATOM 1054 O O . ALA A 1 131 ? -7.458 4.464 17.847 1.00 97.44 131 ALA A O 1
ATOM 1055 N N . ARG A 1 132 ? -7.630 5.424 15.820 1.00 96.56 132 ARG A N 1
ATOM 1056 C CA . ARG A 1 132 ? -8.967 5.996 16.047 1.00 96.56 132 ARG A CA 1
ATOM 1057 C C . ARG A 1 132 ? -10.016 4.905 16.260 1.00 96.56 132 ARG A C 1
ATOM 1059 O O . ARG A 1 132 ? -10.815 5.016 17.185 1.00 96.56 132 ARG A O 1
ATOM 1066 N N . ALA A 1 133 ? -10.000 3.841 15.457 1.00 97.19 133 ALA A N 1
ATOM 1067 C CA . ALA A 1 133 ? -10.912 2.710 15.616 1.00 97.19 133 ALA A CA 1
ATOM 1068 C C . ALA A 1 133 ? -10.718 1.991 16.963 1.00 97.19 133 ALA A C 1
ATOM 1070 O O . ALA A 1 133 ? -11.702 1.675 17.631 1.00 97.19 133 ALA A O 1
ATOM 1071 N N . GLN A 1 134 ? -9.473 1.790 17.406 1.00 96.56 134 GLN A N 1
ATOM 1072 C CA . GLN A 1 134 ? -9.175 1.217 18.723 1.00 96.56 134 GLN A CA 1
ATOM 1073 C C . GLN A 1 134 ? -9.674 2.118 19.857 1.00 96.56 134 GLN A C 1
ATOM 1075 O O . GLN A 1 134 ? -10.349 1.643 20.769 1.00 96.56 134 GLN A O 1
ATOM 1080 N N . GLN A 1 135 ? -9.409 3.427 19.791 1.00 96.31 135 GLN A N 1
ATOM 1081 C CA . GLN A 1 135 ? -9.926 4.385 20.774 1.00 96.31 135 GLN A CA 1
ATOM 1082 C C . GLN A 1 135 ? -11.456 4.390 20.813 1.00 96.31 135 GLN A C 1
ATOM 1084 O O . GLN A 1 135 ? -12.041 4.357 21.895 1.00 96.31 135 GLN A O 1
ATOM 1089 N N . GLN A 1 136 ? -12.109 4.356 19.650 1.00 94.50 136 GLN A N 1
ATOM 1090 C CA . GLN A 1 136 ? -13.563 4.281 19.569 1.00 94.50 136 GLN A CA 1
ATOM 1091 C C . GLN A 1 136 ? -14.097 2.986 20.192 1.00 94.50 136 GLN A C 1
ATOM 1093 O O . GLN A 1 136 ? -15.068 3.032 20.943 1.00 94.50 136 GLN A O 1
ATOM 1098 N N . ALA A 1 137 ? -13.440 1.846 19.955 1.00 96.62 137 ALA A N 1
ATOM 1099 C CA . ALA A 1 137 ? -13.801 0.582 20.590 1.00 96.62 137 ALA A CA 1
ATOM 1100 C C . ALA A 1 137 ? -13.682 0.655 22.122 1.00 96.62 137 ALA A C 1
ATOM 1102 O O . ALA A 1 137 ? -14.568 0.168 22.823 1.00 96.62 137 ALA A O 1
ATOM 1103 N N . HIS A 1 138 ? -12.643 1.311 22.654 1.00 96.69 138 HIS A N 1
ATOM 1104 C CA . HIS A 1 138 ? -12.494 1.531 24.097 1.00 96.69 138 HIS A CA 1
ATOM 1105 C C . HIS A 1 138 ? -13.593 2.434 24.682 1.00 96.69 138 HIS A C 1
ATOM 1107 O O . HIS A 1 138 ? -14.122 2.130 25.755 1.00 96.69 138 HIS A O 1
ATOM 1113 N N . ILE A 1 139 ? -13.963 3.515 23.984 1.00 96.00 139 ILE A N 1
ATOM 1114 C CA . ILE A 1 139 ? -15.053 4.415 24.401 1.00 96.00 139 ILE A CA 1
ATOM 1115 C C . ILE A 1 139 ? -16.377 3.650 24.423 1.00 96.00 139 ILE A C 1
ATOM 1117 O O . ILE A 1 1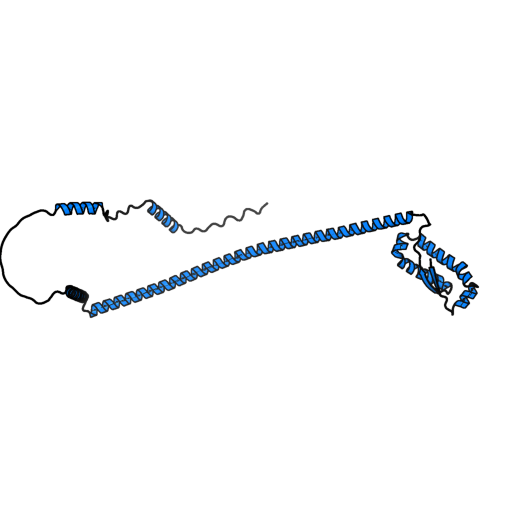39 ? -17.045 3.607 25.453 1.00 96.00 139 ILE A O 1
ATOM 1121 N N . THR A 1 140 ? -16.714 2.961 23.332 1.00 96.44 140 THR A N 1
ATOM 1122 C CA . THR A 1 140 ? -17.954 2.185 23.225 1.00 96.44 140 THR A CA 1
ATOM 1123 C C . THR A 1 140 ? -18.010 1.042 24.242 1.00 96.44 140 THR A C 1
ATOM 1125 O O . THR A 1 140 ? -19.057 0.808 24.843 1.00 96.44 140 THR A O 1
ATOM 1128 N N . ALA A 1 141 ? -16.894 0.355 24.505 1.00 96.62 141 ALA A N 1
ATOM 1129 C CA . ALA A 1 141 ? -16.831 -0.665 25.552 1.00 96.62 141 ALA A CA 1
ATOM 1130 C C . ALA A 1 141 ? -17.089 -0.075 26.950 1.00 96.62 141 ALA A C 1
ATOM 1132 O O . ALA A 1 141 ? -17.770 -0.698 27.766 1.00 96.62 141 ALA A O 1
ATOM 1133 N N . SER A 1 142 ? -16.589 1.134 27.217 1.00 97.19 142 SER A N 1
ATOM 1134 C CA . SER A 1 142 ? -16.814 1.840 28.483 1.00 97.19 142 SER A CA 1
ATOM 1135 C C . SER A 1 142 ? -18.272 2.283 28.637 1.00 97.19 142 SER A C 1
ATOM 1137 O O . SER A 1 142 ? -18.872 2.038 29.681 1.00 97.19 142 SER A O 1
ATOM 1139 N N . GLU A 1 143 ? -18.875 2.859 27.594 1.00 96.38 143 GLU A N 1
ATOM 1140 C CA . GLU A 1 143 ? -20.302 3.227 27.569 1.00 96.38 143 GLU A CA 1
ATOM 1141 C C . GLU A 1 143 ? -21.211 2.010 27.782 1.00 96.38 143 GLU A C 1
ATOM 1143 O O . GLU A 1 143 ? -22.158 2.050 28.578 1.00 96.38 143 GLU A O 1
ATOM 1148 N N . LEU A 1 144 ? -20.898 0.899 27.110 1.00 95.69 144 LEU A N 1
ATOM 1149 C CA . LEU A 1 144 ? -21.623 -0.352 27.283 1.00 95.69 144 LEU A CA 1
ATOM 1150 C C . LEU A 1 144 ? -21.457 -0.884 28.709 1.00 95.69 144 LEU A C 1
ATOM 1152 O O . LEU A 1 144 ? -22.448 -1.273 29.316 1.00 95.69 144 LEU A O 1
ATOM 1156 N N . SER A 1 145 ? -20.246 -0.848 29.269 1.00 96.19 145 SER A N 1
ATOM 1157 C CA . SER A 1 145 ? -19.984 -1.266 30.650 1.00 96.19 145 SER A CA 1
ATOM 1158 C C . SER A 1 145 ? -20.787 -0.443 31.662 1.00 96.19 145 SER A C 1
ATOM 1160 O O . SER A 1 145 ? -21.444 -1.017 32.527 1.00 96.19 145 SER A O 1
ATOM 1162 N N . ILE A 1 146 ? -20.838 0.887 31.511 1.00 95.94 146 ILE A N 1
ATOM 1163 C CA . ILE A 1 146 ? -21.664 1.768 32.357 1.00 95.94 146 ILE A CA 1
ATOM 1164 C C . ILE A 1 146 ? -23.145 1.392 32.240 1.00 95.94 146 ILE A C 1
ATOM 1166 O O . ILE A 1 146 ? -23.857 1.321 33.242 1.00 95.94 146 ILE A O 1
ATOM 1170 N N . THR A 1 147 ? -23.614 1.115 31.024 1.00 95.94 147 THR A N 1
ATOM 1171 C CA . THR A 1 147 ? -25.004 0.714 30.779 1.00 95.94 147 THR A CA 1
ATOM 1172 C C . THR A 1 147 ? -25.315 -0.638 31.419 1.00 95.94 147 THR A C 1
ATOM 1174 O O . THR A 1 147 ? -26.349 -0.786 32.072 1.00 95.94 147 THR A O 1
ATOM 1177 N N . VAL A 1 148 ? -24.412 -1.613 31.284 1.00 96.56 148 VAL A N 1
ATOM 1178 C CA . VAL A 1 148 ? -24.523 -2.934 31.914 1.00 96.56 148 VAL A CA 1
ATOM 1179 C C . VAL A 1 148 ? -24.545 -2.788 33.432 1.00 96.56 148 VAL A C 1
ATOM 1181 O O . VAL A 1 148 ? -25.495 -3.255 34.046 1.00 96.56 148 VAL A O 1
ATOM 1184 N N . GLN A 1 149 ? -23.602 -2.060 34.032 1.00 96.38 149 GLN A N 1
ATOM 1185 C CA . GLN A 1 149 ? -23.563 -1.824 35.480 1.00 96.38 149 GLN A CA 1
ATOM 1186 C C . GLN A 1 149 ? -24.801 -1.071 35.987 1.00 96.38 149 GLN A C 1
ATOM 1188 O O . GLN A 1 149 ? -25.336 -1.398 37.044 1.00 96.38 149 GLN A O 1
ATOM 1193 N N . SER A 1 150 ? -25.307 -0.090 35.232 1.00 96.75 150 SER A N 1
ATOM 1194 C CA . SER A 1 150 ? -26.554 0.609 35.565 1.00 96.75 150 SER A CA 1
ATOM 1195 C C . SER A 1 150 ? -27.748 -0.348 35.555 1.00 96.75 150 SER A C 1
ATOM 1197 O O . SER A 1 150 ? -28.568 -0.334 36.476 1.00 96.75 150 SER A O 1
ATOM 1199 N N . ASN A 1 151 ? -27.836 -1.215 34.544 1.00 96.12 151 ASN A N 1
ATOM 1200 C CA . ASN A 1 151 ? -28.890 -2.220 34.442 1.00 96.12 151 ASN A CA 1
ATOM 1201 C C . ASN A 1 151 ? -28.763 -3.296 35.526 1.00 96.12 151 ASN A C 1
ATOM 1203 O O . ASN A 1 151 ? -29.769 -3.661 36.130 1.00 96.12 151 ASN A O 1
ATOM 1207 N N . GLU A 1 152 ? -27.551 -3.755 35.832 1.00 95.81 152 GLU A 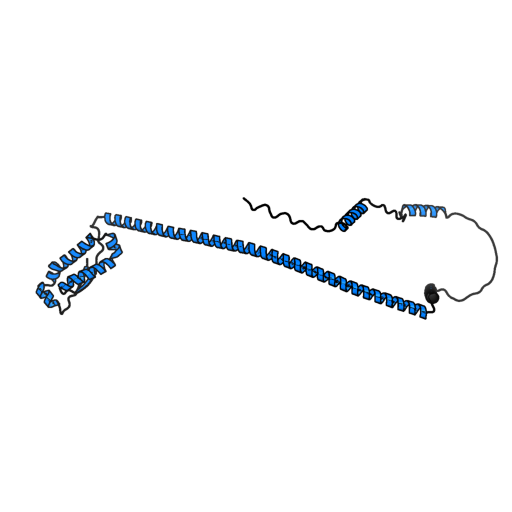N 1
ATOM 1208 C CA . GLU A 1 152 ? -27.274 -4.672 36.938 1.00 95.81 152 GLU A CA 1
ATOM 1209 C C . GLU A 1 152 ? -27.650 -4.053 38.282 1.00 95.81 152 GLU A C 1
ATOM 1211 O O . GLU A 1 152 ? -28.298 -4.715 39.090 1.00 95.81 152 GLU A O 1
ATOM 1216 N N . GLY A 1 153 ? -27.323 -2.777 38.503 1.00 96.69 153 GLY A N 1
ATOM 1217 C CA . GLY A 1 153 ? -27.711 -2.021 39.692 1.00 96.69 153 GLY A CA 1
ATOM 1218 C C . GLY A 1 153 ? -29.228 -1.898 39.828 1.00 96.69 153 GLY A C 1
ATOM 1219 O O . GLY A 1 153 ? -29.777 -2.192 40.890 1.00 96.69 153 GLY A O 1
ATOM 1220 N N . LYS A 1 154 ? -29.936 -1.559 38.741 1.00 96.44 154 LYS A N 1
ATOM 1221 C CA . LYS A 1 154 ? -31.411 -1.539 38.708 1.00 96.44 154 LYS A CA 1
ATOM 1222 C C . LYS A 1 154 ? -32.002 -2.921 38.986 1.00 96.44 154 LYS A C 1
ATOM 1224 O O . LYS A 1 154 ? -32.923 -3.037 39.791 1.00 96.44 154 LYS A O 1
ATOM 1229 N N . ALA A 1 155 ? -31.457 -3.969 38.373 1.00 95.75 155 ALA A N 1
ATOM 1230 C CA . ALA A 1 155 ? -31.897 -5.343 38.589 1.00 95.75 155 ALA A CA 1
ATOM 1231 C C . ALA A 1 155 ? -31.606 -5.822 40.020 1.00 95.75 155 ALA A C 1
ATOM 1233 O O . ALA A 1 155 ? -32.405 -6.551 40.602 1.00 95.75 155 ALA A O 1
ATOM 1234 N N . ALA A 1 156 ? -30.474 -5.432 40.609 1.00 96.31 156 ALA A N 1
ATOM 1235 C CA . ALA A 1 156 ? -30.130 -5.725 41.997 1.00 96.31 156 ALA A CA 1
ATOM 1236 C C . ALA A 1 156 ? -31.065 -4.995 42.967 1.00 96.31 156 ALA A C 1
ATOM 1238 O O . ALA A 1 156 ? -31.564 -5.614 43.902 1.00 96.31 156 ALA A O 1
ATOM 1239 N N . TYR A 1 157 ? -31.373 -3.723 42.705 1.00 95.94 157 TYR A N 1
ATOM 1240 C CA . TYR A 1 157 ? -32.338 -2.951 43.484 1.00 95.94 157 TYR A CA 1
ATOM 1241 C C . TYR A 1 157 ? -33.741 -3.568 43.425 1.00 95.94 157 TYR A C 1
ATOM 1243 O O . TYR A 1 157 ? -34.365 -3.788 44.460 1.00 95.94 157 TYR A O 1
ATOM 1251 N N . GLN A 1 158 ? -34.212 -3.934 42.230 1.00 96.00 158 GLN A N 1
ATOM 1252 C CA . GLN A 1 158 ? -35.491 -4.629 42.066 1.00 96.00 158 GLN A CA 1
ATOM 1253 C C . GLN A 1 158 ? -35.507 -5.980 42.789 1.00 96.00 158 GLN A C 1
ATOM 1255 O O . GLN A 1 158 ? -36.480 -6.288 43.471 1.00 96.00 158 GLN A O 1
ATOM 1260 N N . ARG A 1 159 ? -34.428 -6.770 42.705 1.00 95.69 159 ARG A N 1
ATOM 1261 C CA . ARG A 1 159 ? -34.302 -8.025 43.464 1.00 95.69 159 ARG A CA 1
ATOM 1262 C C . ARG A 1 159 ? -34.339 -7.789 44.971 1.00 95.69 159 ARG A C 1
ATOM 1264 O O . ARG A 1 159 ? -35.043 -8.518 45.657 1.00 95.69 159 ARG A O 1
ATOM 1271 N N . ALA A 1 160 ? -33.643 -6.772 45.476 1.00 96.69 160 ALA A N 1
ATOM 1272 C CA . ALA A 1 160 ? -33.660 -6.421 46.893 1.00 96.69 160 ALA A CA 1
ATOM 1273 C C . ALA A 1 160 ? -35.060 -5.991 47.361 1.00 96.69 160 ALA A C 1
ATOM 1275 O O . ALA A 1 160 ? -35.491 -6.400 48.435 1.00 96.69 160 ALA A O 1
ATOM 1276 N N . LEU A 1 161 ? -35.802 -5.235 46.541 1.00 96.62 161 LEU A N 1
ATOM 1277 C CA . LEU A 1 161 ? -37.201 -4.897 46.817 1.00 96.62 161 LEU A CA 1
ATOM 1278 C C . LEU A 1 161 ? -38.088 -6.145 46.876 1.00 96.62 161 LEU A C 1
ATOM 1280 O O . LEU A 1 161 ? -38.832 -6.314 47.835 1.00 96.62 161 LEU A O 1
ATOM 1284 N N . GLN A 1 162 ? -37.983 -7.040 45.890 1.00 96.56 162 GLN A N 1
ATOM 1285 C CA . GLN A 1 162 ? -38.752 -8.290 45.874 1.00 96.56 162 GLN A CA 1
ATOM 1286 C C . GLN A 1 162 ? -38.409 -9.184 47.073 1.00 96.56 162 GLN A C 1
ATOM 1288 O O . GLN A 1 162 ? -39.302 -9.750 47.695 1.00 96.56 162 GLN A O 1
ATOM 1293 N N . GLN A 1 163 ? -37.128 -9.271 47.442 1.00 96.56 163 GLN A N 1
ATOM 1294 C CA . GLN A 1 163 ? -36.685 -9.989 48.637 1.00 96.56 163 GLN A CA 1
ATOM 1295 C C . GLN A 1 163 ? -37.232 -9.353 49.920 1.00 96.56 163 GLN A C 1
ATOM 1297 O O . GLN A 1 163 ? -37.676 -10.074 50.807 1.00 96.56 163 GLN A O 1
ATOM 1302 N N . ALA A 1 164 ? -37.240 -8.022 50.023 1.00 95.75 164 ALA A N 1
ATOM 1303 C CA . ALA A 1 164 ? -37.805 -7.325 51.174 1.00 95.75 164 ALA A CA 1
ATOM 1304 C C . ALA A 1 164 ? -39.315 -7.577 51.307 1.00 95.75 164 ALA A C 1
ATOM 1306 O O . ALA A 1 164 ? -39.785 -7.874 52.403 1.00 95.75 164 ALA A O 1
ATOM 1307 N N . GLU A 1 165 ? -40.061 -7.519 50.201 1.00 96.06 165 GLU A N 1
ATOM 1308 C CA . GLU A 1 165 ? -41.490 -7.855 50.177 1.00 96.06 165 GLU A CA 1
ATOM 1309 C C . GLU A 1 165 ? -41.736 -9.328 50.531 1.00 96.06 165 GLU A C 1
ATOM 1311 O O . GLU A 1 165 ? -42.610 -9.632 51.339 1.00 96.06 165 GLU A O 1
ATOM 1316 N N . GLN A 1 166 ? -40.913 -10.250 50.024 1.00 96.50 166 GLN A N 1
ATOM 1317 C CA . GLN A 1 166 ? -40.991 -11.665 50.389 1.00 96.50 166 GLN A CA 1
ATOM 1318 C C . GLN A 1 166 ? -40.748 -11.887 51.889 1.00 96.50 166 GLN A C 1
ATOM 1320 O O . GLN A 1 166 ? -41.484 -12.641 52.522 1.00 96.50 166 GLN A O 1
ATOM 1325 N N . ILE A 1 167 ? -39.741 -11.228 52.471 1.00 96.38 167 ILE A N 1
ATOM 1326 C CA . ILE A 1 167 ? -39.445 -11.314 53.908 1.00 96.38 167 ILE A CA 1
ATOM 1327 C C . ILE A 1 167 ? -40.598 -10.732 54.728 1.00 96.38 167 ILE A C 1
ATOM 1329 O O . ILE A 1 167 ? -40.971 -11.328 55.732 1.00 96.38 167 ILE A O 1
ATOM 1333 N N . ARG A 1 168 ? -41.191 -9.609 54.305 1.00 95.94 168 ARG A N 1
ATOM 1334 C CA . ARG A 1 168 ? -42.371 -9.032 54.969 1.00 95.94 168 ARG A CA 1
ATOM 1335 C C . ARG A 1 168 ? -43.552 -9.992 54.949 1.00 95.94 168 ARG A C 1
ATOM 1337 O O . ARG A 1 168 ? -44.117 -10.248 56.005 1.00 95.94 168 ARG A O 1
ATOM 1344 N N . ALA A 1 169 ? -43.872 -10.559 53.788 1.00 96.38 169 ALA A N 1
ATOM 1345 C CA . ALA A 1 169 ? -44.968 -11.514 53.649 1.00 96.38 169 ALA A CA 1
ATOM 1346 C C . ALA A 1 169 ? -44.746 -12.773 54.507 1.00 96.38 169 ALA A C 1
ATOM 1348 O O . ALA A 1 169 ? -45.672 -13.257 55.154 1.00 96.38 169 ALA A O 1
ATOM 1349 N N . LEU A 1 170 ? -43.511 -13.287 54.560 1.00 96.31 170 LEU A N 1
ATOM 1350 C CA . LEU A 1 170 ? -43.158 -14.410 55.433 1.00 96.31 170 LEU A CA 1
ATOM 1351 C C . LEU A 1 170 ? -43.243 -14.037 56.917 1.00 96.31 170 LEU A C 1
ATOM 1353 O O . LEU A 1 170 ? -43.807 -14.801 57.692 1.00 96.31 170 LEU A O 1
ATOM 1357 N N . ALA A 1 171 ? -42.731 -12.870 57.309 1.00 96.06 171 ALA A N 1
ATOM 1358 C CA . ALA A 1 171 ? -42.784 -12.397 58.689 1.00 96.06 171 ALA A CA 1
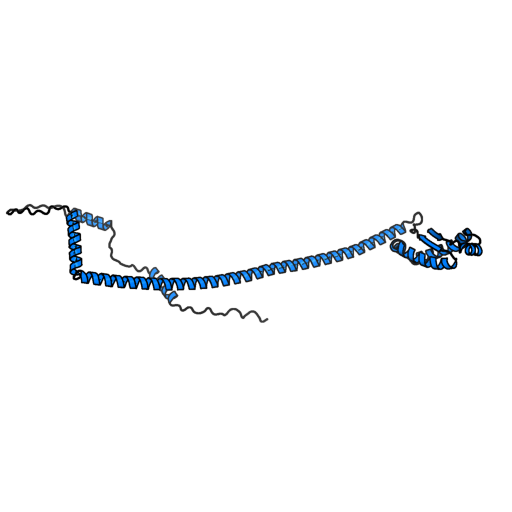ATOM 1359 C C . ALA A 1 171 ? -44.227 -12.165 59.159 1.00 96.06 171 ALA A C 1
ATOM 1361 O O . ALA A 1 171 ? -44.561 -12.499 60.292 1.00 96.06 171 ALA A O 1
ATOM 1362 N N . GLU A 1 172 ? -45.098 -11.639 58.295 1.00 95.31 172 GLU A N 1
ATOM 1363 C CA . GLU A 1 172 ? -46.528 -11.488 58.574 1.00 95.31 172 GLU A CA 1
ATOM 1364 C C . GLU A 1 172 ? -47.208 -12.854 58.737 1.00 95.31 172 GLU A C 1
ATOM 1366 O O . GLU A 1 172 ? -47.921 -13.072 59.717 1.00 95.31 172 GLU A O 1
ATOM 1371 N N . ALA A 1 173 ? -46.909 -13.815 57.856 1.00 96.31 173 ALA A N 1
ATOM 1372 C CA . ALA A 1 173 ? -47.415 -15.181 57.975 1.00 96.31 173 ALA A CA 1
ATOM 1373 C C . ALA A 1 173 ? -46.919 -15.888 59.254 1.00 96.31 173 ALA A C 1
ATOM 1375 O O . ALA A 1 173 ? -47.682 -16.596 59.916 1.00 96.31 173 ALA A O 1
ATOM 1376 N N . GLU A 1 174 ? -45.654 -15.697 59.636 1.00 94.62 174 GLU A N 1
ATOM 1377 C CA . GLU A 1 174 ? -45.093 -16.221 60.885 1.00 94.62 174 GLU A CA 1
ATOM 1378 C C . GLU A 1 174 ? -45.714 -15.558 62.114 1.00 94.62 174 GLU A C 1
ATOM 1380 O O . GLU A 1 174 ? -46.048 -16.257 63.073 1.00 94.62 174 GLU A O 1
ATOM 1385 N N . ALA A 1 175 ? -45.923 -14.240 62.081 1.00 95.12 175 ALA A N 1
ATOM 1386 C CA . ALA A 1 175 ? -46.596 -13.505 63.143 1.00 95.12 175 ALA A CA 1
ATOM 1387 C C . ALA A 1 175 ? -48.046 -13.977 63.310 1.00 95.12 175 ALA A C 1
ATOM 1389 O O . ALA A 1 175 ? -48.479 -14.234 64.434 1.00 95.12 175 ALA A O 1
ATOM 1390 N N . GLU A 1 176 ? -48.782 -14.174 62.212 1.00 94.56 176 GLU A N 1
ATOM 1391 C CA . GLU A 1 176 ? -50.149 -14.696 62.253 1.00 94.56 176 GLU A CA 1
ATOM 1392 C C . GLU A 1 176 ? -50.180 -16.134 62.789 1.00 94.56 176 GLU A C 1
ATOM 1394 O O . GLU A 1 176 ? -51.002 -16.468 63.647 1.00 94.56 176 GLU A O 1
ATOM 1399 N N . LYS A 1 177 ? -49.247 -16.989 62.352 1.00 95.50 177 LYS A N 1
ATOM 1400 C CA . LYS A 1 177 ? -49.095 -18.351 62.881 1.00 95.50 177 LYS A CA 1
ATOM 1401 C C . LYS A 1 177 ? -48.798 -18.334 64.381 1.00 95.50 177 LYS A C 1
ATOM 1403 O O . LYS A 1 177 ? -49.435 -19.076 65.128 1.00 95.50 177 LYS A O 1
ATOM 1408 N N . ALA A 1 178 ? -47.864 -17.498 64.832 1.00 94.31 178 ALA A N 1
ATOM 1409 C CA . ALA A 1 178 ? -47.512 -17.360 66.241 1.00 94.31 178 ALA A CA 1
ATOM 1410 C C . ALA A 1 178 ? -48.695 -16.839 67.070 1.00 94.31 178 ALA A C 1
ATOM 1412 O O . ALA A 1 178 ? -48.983 -17.398 68.126 1.00 94.31 178 ALA A O 1
ATOM 1413 N N . ALA A 1 179 ? -49.437 -15.848 66.566 1.00 93.12 179 ALA A N 1
ATOM 1414 C CA . ALA A 1 179 ? -50.647 -15.338 67.205 1.00 93.12 179 ALA A CA 1
ATOM 1415 C C . ALA A 1 179 ? -51.729 -16.422 67.320 1.00 93.12 179 ALA A C 1
ATOM 1417 O O . ALA A 1 179 ? -52.294 -16.616 68.394 1.00 93.12 179 ALA A O 1
ATOM 1418 N N . ARG A 1 180 ? -51.980 -17.192 66.251 1.00 93.56 180 ARG A N 1
ATOM 1419 C CA . ARG A 1 180 ? -52.939 -18.313 66.263 1.00 93.56 180 ARG A CA 1
ATOM 1420 C C . ARG A 1 180 ? -52.532 -19.410 67.243 1.00 93.56 180 ARG A C 1
ATOM 1422 O O . ARG A 1 180 ? -53.391 -19.926 67.958 1.00 93.56 180 ARG A O 1
ATOM 1429 N N . ILE A 1 181 ? -51.245 -19.754 67.307 1.00 94.50 181 ILE A N 1
ATOM 1430 C CA . ILE A 1 181 ? -50.720 -20.708 68.294 1.00 94.50 181 ILE A CA 1
ATOM 1431 C C . ILE A 1 181 ? -50.894 -20.150 69.710 1.00 94.50 181 ILE A C 1
ATOM 1433 O O . ILE A 1 181 ? -51.384 -20.872 70.571 1.00 94.50 181 ILE A O 1
ATOM 1437 N N . GLY A 1 182 ? -50.570 -18.876 69.942 1.00 92.75 182 GLY A N 1
ATOM 1438 C CA . GLY A 1 182 ? -50.741 -18.214 71.237 1.00 92.75 182 GLY A CA 1
ATOM 1439 C C . GLY A 1 182 ? -52.197 -18.194 71.705 1.00 92.75 182 GLY A C 1
ATOM 1440 O O . GLY A 1 182 ? -52.476 -18.559 72.843 1.00 92.75 182 GLY A O 1
ATOM 1441 N N . ILE A 1 183 ? -53.141 -17.871 70.814 1.00 92.56 183 ILE A N 1
ATOM 1442 C CA . ILE A 1 183 ? -54.585 -17.950 71.093 1.00 92.56 183 ILE A CA 1
ATOM 1443 C C . ILE A 1 183 ? -54.991 -19.396 71.402 1.00 92.56 183 ILE A C 1
ATOM 1445 O O . ILE A 1 183 ? -55.694 -19.643 72.376 1.00 92.56 183 ILE A O 1
ATOM 1449 N N . SER A 1 184 ? -54.523 -20.366 70.613 1.00 90.94 184 SER A N 1
ATOM 1450 C CA . SER A 1 184 ? -54.845 -21.785 70.828 1.00 90.94 184 SER A CA 1
ATOM 1451 C C . SER A 1 184 ? -54.312 -22.299 72.168 1.00 90.94 184 SER A C 1
ATOM 1453 O O . SER A 1 184 ? -55.001 -23.043 72.860 1.00 90.94 184 SER A O 1
ATOM 1455 N N . GLN A 1 185 ? -53.103 -21.886 72.558 1.00 90.81 185 GLN A N 1
ATOM 1456 C CA . GLN A 1 185 ? -52.515 -22.197 73.860 1.00 90.81 185 GLN A CA 1
ATOM 1457 C C . GLN A 1 185 ? -53.285 -21.528 74.996 1.00 90.81 185 GLN A C 1
ATOM 1459 O O . GLN A 1 185 ? -53.559 -22.189 75.992 1.00 90.81 185 GLN A O 1
ATOM 1464 N N . ALA A 1 186 ? -53.676 -20.260 74.842 1.00 88.12 186 ALA A N 1
ATOM 1465 C CA . ALA A 1 186 ? -54.496 -19.562 75.826 1.00 88.12 186 ALA A CA 1
ATOM 1466 C C . ALA A 1 186 ? -55.833 -20.288 76.049 1.00 88.12 186 ALA A C 1
ATOM 1468 O O . ALA A 1 186 ? -56.163 -20.596 77.189 1.00 88.12 186 ALA A O 1
ATOM 1469 N N . ILE A 1 187 ? -56.532 -20.674 74.974 1.00 88.94 187 ILE A N 1
ATOM 1470 C CA . ILE A 1 187 ? -57.778 -21.455 75.052 1.00 88.94 187 ILE A CA 1
ATOM 1471 C C . ILE A 1 187 ? -57.534 -22.813 75.724 1.00 88.94 187 ILE A C 1
ATOM 1473 O O . ILE A 1 187 ? -58.305 -23.221 76.587 1.00 88.94 187 ILE A O 1
ATOM 1477 N N . ALA A 1 188 ? -56.461 -23.523 75.360 1.00 86.69 188 ALA A N 1
ATOM 1478 C CA . ALA A 1 188 ? -56.138 -24.814 75.965 1.00 86.69 188 ALA A CA 1
ATOM 1479 C C . ALA A 1 188 ? -55.833 -24.694 77.468 1.00 86.69 188 ALA A C 1
ATOM 1481 O O . ALA A 1 188 ? -56.259 -25.546 78.246 1.00 86.69 188 ALA A O 1
ATOM 1482 N N . ILE A 1 189 ? -55.127 -23.639 77.887 1.00 83.94 189 ILE A N 1
ATOM 1483 C CA . ILE A 1 189 ? -54.838 -23.355 79.297 1.00 83.94 189 ILE A CA 1
ATOM 1484 C C . ILE A 1 189 ? -56.122 -22.977 80.039 1.00 83.94 189 ILE A C 1
ATOM 1486 O O . ILE A 1 189 ? -56.364 -23.513 81.116 1.00 83.94 189 ILE A O 1
ATOM 1490 N N . GLU A 1 190 ? -56.969 -22.110 79.477 1.00 81.62 190 GLU A N 1
ATOM 1491 C CA . GLU A 1 190 ? -58.273 -21.764 80.060 1.00 81.62 190 GLU A CA 1
ATOM 1492 C C . GLU A 1 190 ? -59.155 -23.006 80.243 1.00 81.62 190 GLU A C 1
ATOM 1494 O O . GLU A 1 190 ? -59.747 -23.197 81.309 1.00 81.62 190 GLU A O 1
ATOM 1499 N N . GLU A 1 191 ? -59.193 -23.890 79.245 1.00 80.88 191 GLU A N 1
ATOM 1500 C CA . GLU A 1 191 ? -59.938 -25.145 79.314 1.00 80.88 191 GLU A CA 1
ATOM 1501 C C . GLU A 1 191 ? -59.366 -26.090 80.373 1.00 80.88 191 GLU A C 1
ATOM 1503 O O . GLU A 1 191 ? -60.120 -26.675 81.149 1.00 80.88 191 GLU A O 1
ATOM 1508 N N . GLN A 1 192 ? -58.038 -26.208 80.459 1.00 78.56 192 GLN A N 1
ATOM 1509 C CA . GLN A 1 192 ? -57.385 -26.957 81.530 1.00 78.56 192 GLN A CA 1
ATOM 1510 C C . GLN A 1 192 ? -57.761 -26.374 82.895 1.00 78.56 192 GLN A C 1
ATOM 1512 O O . GLN A 1 192 ? -58.237 -27.110 83.751 1.00 78.56 192 GLN A O 1
ATOM 1517 N N . VAL A 1 193 ? -57.621 -25.063 83.110 1.00 75.62 193 VAL A N 1
ATOM 1518 C CA . VAL A 1 193 ? -57.988 -24.390 84.372 1.00 75.62 193 VAL A CA 1
ATOM 1519 C C . VAL A 1 193 ? -59.448 -24.660 84.741 1.00 75.62 193 VAL A C 1
ATOM 1521 O O . VAL A 1 193 ? -59.750 -24.932 85.907 1.00 75.62 193 VAL A O 1
ATOM 1524 N N . ARG A 1 194 ? -60.350 -24.643 83.753 1.00 75.56 194 ARG A N 1
ATOM 1525 C CA . ARG A 1 194 ? -61.763 -24.991 83.929 1.00 75.56 194 ARG A CA 1
ATOM 1526 C C . ARG A 1 194 ? -61.951 -26.461 84.319 1.00 75.56 194 ARG A C 1
ATOM 1528 O O . ARG A 1 194 ? -62.687 -26.737 85.263 1.00 75.56 194 ARG A O 1
ATOM 1535 N N . ALA A 1 195 ? -61.266 -27.389 83.651 1.00 72.94 195 ALA A N 1
ATOM 1536 C CA . ALA A 1 195 ? -61.318 -28.824 83.940 1.00 72.94 195 ALA A CA 1
ATOM 1537 C C . ALA A 1 195 ? -60.703 -29.189 85.306 1.00 72.94 195 ALA A C 1
ATOM 1539 O O . ALA A 1 195 ? -61.199 -30.086 85.984 1.00 72.94 195 ALA A O 1
ATOM 1540 N N . TYR A 1 196 ? -59.672 -28.464 85.749 1.00 63.81 196 TYR A N 1
ATOM 1541 C CA . TYR A 1 196 ? -59.023 -28.627 87.056 1.00 63.81 196 TYR A CA 1
ATOM 1542 C C . TYR A 1 196 ? -59.801 -27.976 88.221 1.00 63.81 196 TYR A C 1
ATOM 1544 O O . TYR A 1 196 ? -59.317 -27.971 89.351 1.00 63.81 196 TYR A O 1
ATOM 1552 N N . GLY A 1 197 ? -61.015 -27.459 87.982 1.00 64.94 197 GLY A N 1
ATOM 1553 C CA . GLY A 1 197 ? -61.912 -26.956 89.031 1.00 64.94 197 GLY A CA 1
ATOM 1554 C C . GLY A 1 197 ? -61.723 -25.481 89.400 1.00 64.94 197 GLY A C 1
ATOM 1555 O O . GLY A 1 197 ? -62.305 -25.018 90.379 1.00 64.94 197 GLY A O 1
ATOM 1556 N N . GLY A 1 198 ? -60.949 -24.727 88.616 1.00 70.44 198 GLY A N 1
ATOM 1557 C CA . GLY A 1 198 ? -60.724 -23.291 88.778 1.00 70.44 198 GLY A CA 1
ATOM 1558 C C . GLY A 1 198 ? -59.299 -22.926 89.228 1.00 70.44 198 GLY A C 1
ATOM 1559 O O . GLY A 1 198 ? -58.549 -23.781 89.705 1.00 70.44 198 GLY A O 1
ATOM 1560 N N . PRO A 1 199 ? -58.903 -21.640 89.119 1.00 68.38 199 PRO A N 1
ATOM 1561 C CA . PRO A 1 199 ? -57.514 -21.203 89.321 1.00 68.38 199 PRO A CA 1
ATOM 1562 C C . PRO A 1 199 ? -56.940 -21.531 90.708 1.00 68.38 199 PRO A C 1
ATOM 1564 O O . PRO A 1 199 ? -55.754 -21.814 90.850 1.00 68.38 199 PRO A O 1
ATOM 1567 N N . GLN A 1 200 ? -57.792 -21.536 91.736 1.00 63.09 200 GLN A N 1
ATOM 1568 C CA . GLN A 1 200 ? -57.388 -21.791 93.122 1.00 63.09 200 GLN A CA 1
ATOM 1569 C C . GLN A 1 200 ? -56.940 -23.248 93.350 1.00 63.09 200 GLN A C 1
ATOM 1571 O O . GLN A 1 200 ? -56.079 -23.511 94.193 1.00 63.09 200 GLN A O 1
ATOM 1576 N N . PHE A 1 201 ? -57.477 -24.202 92.580 1.00 59.91 201 PHE A N 1
ATOM 1577 C CA . PHE A 1 201 ? -57.134 -25.623 92.705 1.00 59.91 201 PHE A CA 1
ATOM 1578 C C . PHE A 1 201 ? -55.815 -25.991 92.013 1.00 59.91 201 PHE A C 1
ATOM 1580 O O . PHE A 1 201 ? -55.083 -26.847 92.507 1.00 59.91 201 PHE A O 1
ATOM 1587 N N . GLN A 1 202 ? -55.446 -25.299 90.931 1.00 66.69 202 GLN A N 1
ATOM 1588 C CA . GLN A 1 202 ? -54.131 -25.485 90.308 1.00 66.69 202 GLN A CA 1
ATOM 1589 C C . GLN A 1 202 ? -52.996 -24.994 91.209 1.00 66.69 202 GLN A C 1
ATOM 1591 O O . GLN A 1 202 ? -52.005 -25.699 91.392 1.00 66.69 202 GLN A O 1
ATOM 1596 N N . VAL A 1 203 ? -53.159 -23.816 91.821 1.00 68.12 203 VAL A N 1
ATOM 1597 C CA . VAL A 1 203 ? -52.145 -23.249 92.721 1.00 68.12 203 VAL A CA 1
ATOM 1598 C C . VAL A 1 203 ? -52.002 -24.101 93.981 1.00 68.12 203 VAL A C 1
ATOM 1600 O O . VAL A 1 203 ? -50.881 -24.382 94.398 1.00 68.12 203 VAL A O 1
ATOM 1603 N N . THR A 1 204 ? -53.106 -24.579 94.566 1.00 67.88 204 THR A N 1
ATOM 1604 C CA . THR A 1 204 ? -53.029 -25.454 95.747 1.00 67.88 204 THR A CA 1
ATOM 1605 C C . THR A 1 204 ? -52.353 -26.785 95.440 1.00 67.88 204 THR A C 1
ATOM 1607 O O . THR A 1 204 ? -51.533 -27.214 96.244 1.00 67.88 204 THR A O 1
ATOM 1610 N N . GLN A 1 205 ? -52.583 -27.406 94.278 1.00 65.75 205 GLN A N 1
ATOM 1611 C CA . GLN A 1 205 ? -51.824 -28.602 93.895 1.00 65.75 205 GLN A CA 1
ATOM 1612 C C . GLN A 1 205 ? -50.344 -28.301 93.680 1.00 65.75 205 GLN A C 1
ATOM 1614 O O . GLN A 1 205 ? -49.518 -29.006 94.243 1.00 65.75 205 GLN A O 1
ATOM 1619 N N . GLN A 1 206 ? -49.998 -27.235 92.951 1.00 69.31 206 GLN A N 1
ATOM 1620 C CA . GLN A 1 206 ? -48.600 -26.859 92.722 1.00 69.31 206 GLN A CA 1
ATOM 1621 C C . GLN A 1 206 ? -47.847 -26.631 94.033 1.00 69.31 206 GLN A C 1
ATOM 1623 O O . GLN A 1 206 ? -46.737 -27.139 94.204 1.00 69.31 206 GLN A O 1
ATOM 1628 N N . VAL A 1 207 ? -48.478 -25.924 94.973 1.00 74.44 207 VAL A N 1
ATOM 1629 C CA . VAL A 1 207 ? -47.952 -25.711 96.321 1.00 74.44 207 VAL A CA 1
ATOM 1630 C C . VAL A 1 207 ? -47.833 -27.045 97.054 1.00 74.44 207 VAL A C 1
ATOM 1632 O O . VAL A 1 207 ? -46.776 -27.300 97.610 1.00 74.44 207 VAL A O 1
ATOM 1635 N N . MET A 1 208 ? -48.824 -27.939 96.991 1.00 68.94 208 MET A N 1
ATOM 1636 C CA . MET A 1 208 ? -48.741 -29.260 97.632 1.00 68.94 208 MET A CA 1
ATOM 1637 C C . MET A 1 208 ? -47.645 -30.155 97.035 1.00 68.94 208 MET A C 1
ATOM 1639 O O . MET A 1 208 ? -46.923 -30.786 97.798 1.00 68.94 208 MET A O 1
ATOM 1643 N N . THR A 1 209 ? -47.441 -30.173 95.713 1.00 74.94 209 THR A N 1
ATOM 1644 C CA . THR A 1 209 ? -46.314 -30.893 95.085 1.00 74.94 209 THR A CA 1
ATOM 1645 C C . THR A 1 209 ? -44.966 -30.288 95.456 1.00 74.94 209 THR A C 1
ATOM 1647 O O . THR A 1 209 ? -44.054 -31.034 95.789 1.00 74.94 209 THR A O 1
ATOM 1650 N N . ARG A 1 210 ? -44.827 -28.955 95.483 1.00 74.25 210 ARG A N 1
ATOM 1651 C CA . ARG A 1 210 ? -43.566 -28.318 95.902 1.00 74.25 210 ARG A CA 1
ATOM 1652 C C . ARG A 1 210 ? -43.307 -28.429 97.402 1.00 74.25 210 ARG A C 1
ATOM 1654 O O . ARG A 1 210 ? -42.153 -28.533 97.802 1.00 74.25 210 ARG A O 1
ATOM 1661 N N . PHE A 1 211 ? -44.350 -28.451 98.232 1.00 65.88 211 PHE A N 1
ATOM 1662 C CA . PHE A 1 211 ? -44.238 -28.804 99.648 1.00 65.88 211 PHE A CA 1
ATOM 1663 C C . PHE A 1 211 ? -43.836 -30.271 99.813 1.00 65.88 211 PHE A C 1
ATOM 1665 O O . PHE A 1 211 ? -42.993 -30.557 100.654 1.00 65.88 211 PHE A O 1
ATOM 1672 N N . ALA A 1 212 ? -44.376 -31.190 99.008 1.00 69.19 212 ALA A N 1
ATOM 1673 C CA . ALA A 1 212 ? -43.993 -32.599 99.034 1.00 69.19 212 ALA A CA 1
ATOM 1674 C C . ALA A 1 212 ? -42.530 -32.812 98.602 1.00 69.19 212 ALA A C 1
ATOM 1676 O O . ALA A 1 212 ? -41.799 -33.485 99.320 1.00 69.19 212 ALA A O 1
ATOM 1677 N N . GLU A 1 213 ? -42.071 -32.175 97.520 1.00 70.31 213 GLU A N 1
ATOM 1678 C CA . GLU A 1 213 ? -40.659 -32.198 97.091 1.00 70.31 213 GLU A CA 1
ATOM 1679 C C . GLU A 1 213 ? -39.729 -31.587 98.152 1.00 70.31 213 GLU A C 1
ATOM 1681 O O . GLU A 1 213 ? -38.673 -32.137 98.460 1.00 70.31 213 GLU A O 1
ATOM 1686 N N . ALA A 1 214 ? -40.129 -30.467 98.766 1.00 67.19 214 ALA A N 1
ATOM 1687 C CA . ALA A 1 214 ? -39.360 -29.844 99.841 1.00 67.19 214 ALA A CA 1
ATOM 1688 C C . ALA A 1 214 ? -39.302 -30.719 101.108 1.00 67.19 214 ALA A C 1
ATOM 1690 O O . ALA A 1 214 ? -38.269 -30.747 101.775 1.00 67.19 214 ALA A O 1
ATOM 1691 N N . ILE A 1 215 ? -40.369 -31.457 101.432 1.00 64.06 215 ILE A N 1
ATOM 1692 C CA . ILE A 1 215 ? -40.401 -32.414 102.551 1.00 64.06 215 ILE A CA 1
ATOM 1693 C C . ILE A 1 215 ? -39.562 -33.663 102.234 1.00 64.06 215 ILE A C 1
ATOM 1695 O O . ILE A 1 215 ? -38.824 -34.131 103.103 1.00 64.06 215 ILE A O 1
ATOM 1699 N N . GLU A 1 216 ? -39.612 -34.166 100.997 1.00 65.19 216 GLU A N 1
ATOM 1700 C CA . GLU A 1 216 ? -38.800 -35.295 100.523 1.00 65.19 216 GLU A CA 1
ATOM 1701 C C . GLU A 1 216 ? -37.300 -34.965 100.582 1.00 65.19 216 GLU A C 1
ATOM 1703 O O . GLU A 1 216 ? -36.504 -35.747 101.107 1.00 65.19 216 GLU A O 1
ATOM 1708 N N . GLN A 1 217 ? -36.912 -33.768 100.137 1.00 66.00 217 GLN A N 1
ATOM 1709 C CA . GLN A 1 217 ? -35.520 -33.323 100.165 1.00 66.00 217 GLN A CA 1
ATOM 1710 C C . GLN A 1 217 ? -35.030 -32.953 101.573 1.00 66.00 217 GLN A C 1
ATOM 1712 O O . GLN A 1 217 ? -33.848 -33.129 101.877 1.00 66.00 217 GLN A O 1
ATOM 1717 N N . ALA A 1 218 ? -35.922 -32.486 102.454 1.00 63.97 218 ALA A N 1
ATOM 1718 C CA . ALA A 1 218 ? -35.599 -32.192 103.849 1.00 63.97 218 ALA A CA 1
ATOM 1719 C C . ALA A 1 218 ? -35.456 -33.448 104.734 1.00 63.97 218 ALA A C 1
ATOM 1721 O O . ALA A 1 218 ? -34.927 -33.335 105.839 1.00 63.97 218 ALA A O 1
ATOM 1722 N N . LYS A 1 219 ? -35.874 -34.638 104.266 1.00 59.78 219 LYS A N 1
ATOM 1723 C CA . LYS A 1 219 ? -35.676 -35.934 104.948 1.00 59.78 219 LYS A CA 1
ATOM 1724 C C . LYS A 1 219 ? -36.133 -35.932 106.422 1.00 59.78 219 LYS A C 1
ATOM 1726 O O . LYS A 1 219 ? -35.457 -36.476 107.292 1.00 59.78 219 LYS A O 1
ATOM 1731 N N . VAL A 1 220 ? -37.260 -35.280 106.715 1.00 59.62 220 VAL A N 1
ATOM 1732 C CA . VAL A 1 220 ? -37.787 -35.152 108.084 1.00 59.62 220 VAL A CA 1
ATOM 1733 C C . VAL A 1 220 ? -38.726 -36.321 108.398 1.00 59.62 220 VAL A C 1
ATOM 1735 O O . VAL A 1 220 ? -39.724 -36.519 107.709 1.00 59.62 220 VAL A O 1
ATOM 1738 N N . ASP A 1 221 ? -38.417 -37.080 109.453 1.00 53.31 221 ASP A N 1
ATOM 1739 C CA . ASP A 1 221 ? -39.226 -38.207 109.936 1.00 53.31 221 ASP A CA 1
ATOM 1740 C C . ASP A 1 221 ? -40.596 -37.744 110.470 1.00 53.31 221 ASP A C 1
ATOM 1742 O O . ASP A 1 221 ? -40.695 -37.035 111.475 1.00 53.31 221 ASP A O 1
ATOM 1746 N N . VAL A 1 222 ? -41.677 -38.185 109.819 1.00 62.00 222 VAL A N 1
ATOM 1747 C CA . VAL A 1 222 ? -43.069 -37.877 110.188 1.00 62.00 222 VAL A CA 1
ATOM 1748 C C . VAL A 1 222 ? -43.618 -38.961 111.121 1.00 62.00 222 VAL A C 1
ATOM 1750 O O . VAL A 1 222 ? -44.397 -39.822 110.719 1.00 62.00 222 VAL A O 1
ATOM 1753 N N . VAL A 1 223 ? -43.222 -38.933 112.393 1.00 46.28 223 VAL A N 1
ATOM 1754 C CA . VAL A 1 223 ? -43.918 -39.681 113.456 1.00 46.28 223 VAL A CA 1
ATOM 1755 C C . VAL A 1 223 ? -44.113 -38.787 114.682 1.00 46.28 223 VAL A C 1
ATOM 1757 O O . VAL A 1 223 ? -43.123 -38.361 115.281 1.00 46.28 223 VAL A O 1
ATOM 1760 N N . PRO A 1 224 ? -45.361 -38.498 115.102 1.00 47.66 224 PRO A N 1
ATOM 1761 C CA . PRO A 1 224 ? -45.603 -37.651 116.262 1.00 47.66 224 PRO A CA 1
ATOM 1762 C C . PRO A 1 224 ? -45.216 -38.387 117.549 1.00 47.66 224 PRO A C 1
ATOM 1764 O O . PRO A 1 224 ? -45.876 -39.347 117.948 1.00 47.66 224 PRO A O 1
ATOM 1767 N N . ARG A 1 225 ? -44.171 -37.922 118.243 1.00 44.31 225 ARG A N 1
ATOM 1768 C CA . ARG A 1 225 ? -43.972 -38.242 119.663 1.00 44.31 225 ARG A CA 1
ATOM 1769 C C . ARG A 1 225 ? -44.572 -37.116 120.490 1.00 44.31 225 ARG A C 1
ATOM 1771 O O . ARG A 1 225 ? -44.033 -36.017 120.549 1.00 44.31 225 ARG A O 1
ATOM 1778 N N . ILE A 1 226 ? -45.713 -37.403 121.101 1.00 43.56 226 ILE A N 1
ATOM 1779 C CA . ILE A 1 226 ? -46.362 -36.523 122.068 1.00 43.56 226 ILE A CA 1
ATOM 1780 C C . ILE A 1 226 ? -45.603 -36.665 123.389 1.00 43.56 226 ILE A C 1
ATOM 1782 O O . ILE A 1 226 ? -45.537 -37.767 123.932 1.00 43.56 226 ILE A O 1
ATOM 1786 N N . VAL A 1 227 ? -45.083 -35.561 123.928 1.00 40.91 227 VAL A N 1
ATOM 1787 C CA . VAL A 1 227 ? -44.815 -35.432 125.366 1.00 40.91 227 VAL A CA 1
ATOM 1788 C C . VAL A 1 227 ? -45.237 -34.034 125.822 1.00 40.91 227 VAL A C 1
ATOM 1790 O O . VAL A 1 227 ? -44.939 -33.030 125.181 1.00 40.91 227 VAL A O 1
ATOM 1793 N N . ILE A 1 228 ? -45.999 -34.035 126.911 1.00 42.41 228 ILE A N 1
ATOM 1794 C CA . ILE A 1 228 ? -46.662 -32.935 127.614 1.00 42.41 228 ILE A CA 1
ATOM 1795 C C . ILE A 1 228 ? -45.788 -32.460 128.788 1.00 42.41 228 ILE A C 1
ATOM 1797 O O . ILE A 1 228 ? -45.160 -33.288 129.443 1.00 42.41 228 ILE A O 1
ATOM 1801 N N . GLY A 1 229 ? -45.876 -31.160 129.114 1.00 35.41 229 GLY A N 1
ATOM 1802 C CA . GLY A 1 229 ? -45.433 -30.539 130.379 1.00 35.41 229 GLY A CA 1
ATOM 1803 C C . GLY A 1 229 ? -43.975 -30.058 130.362 1.00 35.41 229 GLY A C 1
ATOM 1804 O O . GLY A 1 229 ? -43.117 -30.720 129.804 1.00 35.41 229 GLY A O 1
ATOM 1805 N N . GLY A 1 230 ? -43.571 -28.925 130.931 1.00 32.47 230 GLY A N 1
ATOM 1806 C CA . GLY A 1 230 ? -44.223 -27.903 131.740 1.00 32.47 230 GLY A CA 1
ATOM 1807 C C . GLY A 1 230 ? -43.135 -27.158 132.538 1.00 32.47 230 GLY A C 1
ATOM 1808 O O . GLY A 1 230 ? -42.275 -27.804 133.119 1.00 32.47 230 GLY A O 1
ATOM 1809 N N . ASN A 1 231 ? -43.247 -25.825 132.599 1.00 31.25 231 ASN A N 1
ATOM 1810 C CA . ASN A 1 231 ? -42.764 -24.919 133.658 1.00 31.25 231 ASN A CA 1
ATOM 1811 C C . ASN A 1 231 ? -41.270 -24.491 133.758 1.00 31.25 231 ASN A C 1
ATOM 1813 O O . ASN A 1 231 ? -40.402 -25.295 134.075 1.00 31.25 231 ASN A O 1
ATOM 1817 N N . GLY A 1 232 ? -41.048 -23.162 133.704 1.00 31.56 232 GLY A N 1
ATOM 1818 C CA . GLY A 1 232 ? -40.266 -22.431 134.722 1.00 31.56 232 GLY A CA 1
ATOM 1819 C C . GLY A 1 232 ? -38.943 -21.743 134.326 1.00 31.56 232 GLY A C 1
ATOM 1820 O O . GLY A 1 232 ? -37.947 -22.421 134.125 1.00 31.56 232 GLY A O 1
ATOM 1821 N N . GLY A 1 233 ? -38.912 -20.400 134.409 1.00 28.88 233 GLY A N 1
ATOM 1822 C CA . GLY A 1 233 ? -37.843 -19.682 135.140 1.00 28.88 233 GLY A CA 1
ATOM 1823 C C . GLY A 1 233 ? -36.758 -18.898 134.376 1.00 28.88 233 GLY A C 1
ATOM 1824 O O . GLY A 1 233 ? -35.759 -19.470 133.975 1.00 28.88 233 GLY A O 1
ATOM 1825 N N . GLU A 1 234 ? -36.961 -17.575 134.298 1.00 33.12 234 GLU A N 1
ATOM 1826 C CA . GLU A 1 234 ? -36.025 -16.452 134.568 1.00 33.12 234 GLU A CA 1
ATOM 1827 C C . GLU A 1 234 ? -34.607 -16.307 133.947 1.00 33.12 234 GLU A C 1
ATOM 1829 O O . GLU A 1 234 ? -33.706 -17.104 134.162 1.00 33.12 234 GLU A O 1
ATOM 1834 N N . ALA A 1 235 ? -34.433 -15.113 133.347 1.00 32.56 235 ALA A N 1
ATOM 1835 C CA . ALA A 1 235 ? -33.361 -14.110 133.523 1.00 32.56 235 ALA A CA 1
ATOM 1836 C C . ALA A 1 235 ? -31.889 -14.416 133.154 1.00 32.56 235 ALA A C 1
ATOM 1838 O O . ALA A 1 235 ? -31.261 -15.331 133.672 1.00 32.56 235 ALA A O 1
ATOM 1839 N N . GLY A 1 236 ? -31.281 -13.514 132.364 1.00 30.27 236 GLY A N 1
ATOM 1840 C CA . GLY A 1 236 ? -29.821 -13.442 132.210 1.00 30.27 236 GLY A CA 1
ATOM 1841 C C . GLY A 1 236 ? -29.332 -12.603 131.026 1.00 30.27 236 GLY A C 1
ATOM 1842 O O . GLY A 1 236 ? -29.261 -13.078 129.903 1.00 30.27 236 GLY A O 1
ATOM 1843 N N . GLU A 1 237 ? -28.996 -11.353 131.311 1.00 36.88 237 GLU A N 1
ATOM 1844 C CA . GLU A 1 237 ? -28.513 -10.258 130.462 1.00 36.88 237 GLU A CA 1
ATOM 1845 C C . GLU A 1 237 ? -27.051 -10.402 129.962 1.00 36.88 237 GLU A C 1
ATOM 1847 O O . GLU A 1 237 ? -26.216 -10.937 130.686 1.00 36.88 237 GLU A O 1
ATOM 1852 N N . ALA A 1 238 ? -26.762 -9.880 128.750 1.00 36.72 238 ALA A N 1
ATOM 1853 C CA . ALA A 1 238 ? -25.503 -9.279 128.225 1.00 36.72 238 ALA A CA 1
ATOM 1854 C C . ALA A 1 238 ? -25.419 -9.530 126.695 1.00 36.72 238 ALA A C 1
ATOM 1856 O O . ALA A 1 238 ? -25.467 -10.667 126.249 1.00 36.72 238 ALA A O 1
ATOM 1857 N N . GLY A 1 239 ? -25.342 -8.568 125.770 1.00 43.78 239 GLY A N 1
ATOM 1858 C CA . GLY A 1 239 ? -24.686 -7.267 125.826 1.00 43.78 239 GLY A CA 1
ATOM 1859 C C . GLY A 1 239 ? -23.291 -7.347 125.193 1.00 43.78 239 GLY A C 1
ATOM 1860 O O . GLY A 1 239 ? -22.335 -7.362 125.950 1.00 43.78 239 GLY A O 1
ATOM 1861 N N . GLN A 1 240 ? -23.190 -7.435 123.847 1.00 47.38 240 GLN A N 1
ATOM 1862 C CA . GLN A 1 240 ? -22.051 -7.032 122.973 1.00 47.38 240 GLN A CA 1
ATOM 1863 C C . GLN A 1 240 ? -22.120 -7.718 121.583 1.00 47.38 240 GLN A C 1
ATOM 1865 O O . GLN A 1 240 ? -21.446 -8.712 121.332 1.00 47.38 240 GLN A O 1
ATOM 1870 N N . SER A 1 241 ? -22.903 -7.190 120.636 1.00 50.12 241 SER A N 1
ATOM 1871 C CA . SER A 1 241 ? -22.756 -7.584 119.212 1.00 50.12 241 SER A CA 1
ATOM 1872 C C . SER A 1 241 ? -23.210 -6.547 118.171 1.00 50.12 241 SER A C 1
ATOM 1874 O O . SER A 1 241 ? -22.921 -6.710 116.988 1.00 50.12 241 SER A O 1
ATOM 1876 N N . ASN A 1 242 ? -23.802 -5.416 118.576 1.00 60.34 242 ASN A N 1
ATOM 1877 C CA . ASN A 1 242 ? -24.421 -4.469 117.632 1.00 60.34 242 ASN A CA 1
ATOM 1878 C C . ASN A 1 242 ? -23.498 -3.359 117.075 1.00 60.34 242 ASN A C 1
ATOM 1880 O O . ASN A 1 242 ? -23.919 -2.612 116.199 1.00 60.34 242 ASN A O 1
ATOM 1884 N N . LEU A 1 243 ? -22.240 -3.241 117.520 1.00 64.19 243 LEU A N 1
ATOM 1885 C CA . LEU A 1 243 ? -21.307 -2.206 117.024 1.00 64.19 243 LEU A CA 1
ATOM 1886 C C . LEU A 1 243 ? -20.454 -2.674 115.828 1.00 64.19 243 LEU A C 1
ATOM 1888 O O . LEU A 1 243 ? -20.135 -1.879 114.948 1.00 64.19 243 LEU A O 1
ATOM 1892 N N . MET A 1 244 ? -20.145 -3.973 115.742 1.00 64.44 244 MET A N 1
ATOM 1893 C CA . MET A 1 244 ? -19.370 -4.545 114.630 1.00 64.44 244 MET A CA 1
ATOM 1894 C C . MET A 1 244 ? -20.213 -4.662 113.348 1.00 64.44 244 MET A C 1
ATOM 1896 O O . MET A 1 244 ? -19.709 -4.415 112.257 1.00 64.44 244 MET A O 1
ATOM 1900 N N . GLN A 1 245 ? -21.512 -4.973 113.471 1.00 59.59 245 GLN A N 1
ATOM 1901 C CA . GLN A 1 245 ? -22.436 -5.009 112.327 1.00 59.59 245 GLN A CA 1
ATOM 1902 C C . GLN A 1 245 ? -22.693 -3.617 111.732 1.00 59.59 245 GLN A C 1
ATOM 1904 O O . GLN A 1 245 ? -22.808 -3.496 110.515 1.00 59.59 245 GLN A O 1
ATOM 1909 N N . GLY A 1 246 ? -22.701 -2.563 112.558 1.00 67.69 246 GLY A N 1
ATOM 1910 C CA . GLY A 1 246 ? -22.820 -1.180 112.087 1.00 67.69 246 GLY A CA 1
ATOM 1911 C C . GLY A 1 246 ? -21.611 -0.720 111.264 1.00 67.69 246 GLY A C 1
ATOM 1912 O O . GLY A 1 246 ? -21.782 -0.103 110.215 1.00 67.69 246 GLY A O 1
ATOM 1913 N N . LEU A 1 247 ? -20.392 -1.084 111.680 1.00 66.88 247 LEU A N 1
ATOM 1914 C CA . LEU A 1 247 ? -19.170 -0.733 110.946 1.00 66.88 247 LEU A CA 1
ATOM 1915 C C . LEU A 1 247 ? -19.014 -1.543 109.647 1.00 66.88 247 LEU A C 1
ATOM 1917 O O . LEU A 1 247 ? -18.564 -1.004 108.637 1.00 66.88 247 LEU A O 1
ATOM 1921 N N . LEU A 1 248 ? -19.429 -2.817 109.649 1.00 66.62 248 LEU A N 1
ATOM 1922 C CA . LEU A 1 248 ? -19.424 -3.662 108.450 1.00 66.62 248 LEU A CA 1
ATOM 1923 C C . LEU A 1 248 ? -20.448 -3.182 107.414 1.00 66.62 248 LEU A C 1
ATOM 1925 O O . LEU A 1 248 ? -20.144 -3.193 106.227 1.00 66.62 248 LEU A O 1
ATOM 1929 N N . ALA A 1 249 ? -21.623 -2.714 107.846 1.00 65.75 249 ALA A N 1
ATOM 1930 C CA . ALA A 1 249 ? -22.624 -2.128 106.955 1.00 65.75 249 ALA A CA 1
ATOM 1931 C C . ALA A 1 249 ? -22.141 -0.806 106.328 1.00 65.75 249 ALA A C 1
ATOM 1933 O O . ALA A 1 249 ? -22.379 -0.570 105.144 1.00 65.75 249 ALA A O 1
ATOM 1934 N N . MET A 1 250 ? -21.406 0.021 107.082 1.00 65.38 250 MET A N 1
ATOM 1935 C CA . MET A 1 250 ? -20.855 1.286 106.580 1.00 65.38 250 MET A CA 1
ATOM 1936 C C . MET A 1 250 ? -19.690 1.059 105.597 1.00 65.38 250 MET A C 1
ATOM 1938 O O . MET A 1 250 ? -19.667 1.662 104.529 1.00 65.38 250 MET A O 1
ATOM 1942 N N . LEU A 1 251 ? -18.794 0.102 105.877 1.00 70.44 251 LEU A N 1
ATOM 1943 C CA . LEU A 1 251 ? -17.715 -0.297 104.956 1.00 70.44 251 LEU A CA 1
ATOM 1944 C C . LEU A 1 251 ? -18.224 -1.033 103.705 1.00 70.44 251 LEU A C 1
ATOM 1946 O O . LEU A 1 251 ? -17.627 -0.920 102.633 1.00 70.44 251 LEU A O 1
ATOM 1950 N N . LEU A 1 252 ? -19.329 -1.777 103.813 1.00 68.50 252 LEU A N 1
ATOM 1951 C CA . LEU A 1 252 ? -19.965 -2.425 102.665 1.00 68.50 252 LEU A CA 1
ATOM 1952 C C . LEU A 1 252 ? -20.695 -1.401 101.783 1.00 68.50 252 LEU A C 1
ATOM 1954 O O . LEU A 1 252 ? -20.624 -1.504 100.564 1.00 68.50 252 LEU A O 1
ATOM 1958 N N . SER A 1 253 ? -21.303 -0.373 102.386 1.00 67.12 253 SER A N 1
ATOM 1959 C CA . SER A 1 253 ? -21.879 0.782 101.684 1.00 67.12 253 SER A CA 1
ATOM 1960 C C . SER A 1 253 ? -20.828 1.619 100.948 1.00 67.12 253 SER A C 1
ATOM 1962 O O . SER A 1 253 ? -21.127 2.180 99.897 1.00 67.12 253 SER A O 1
ATOM 1964 N N . GLU A 1 254 ? -19.613 1.734 101.488 1.00 63.38 254 GLU A N 1
ATOM 1965 C CA . GLU A 1 254 ? -18.540 2.538 100.890 1.00 63.38 254 GLU A CA 1
ATOM 1966 C C . GLU A 1 254 ? -17.797 1.778 99.773 1.00 63.38 254 GLU A C 1
ATOM 1968 O O . GLU A 1 254 ? -17.334 2.379 98.804 1.00 63.38 254 GLU A O 1
ATOM 1973 N N . ARG A 1 255 ? -17.728 0.438 99.859 1.00 50.19 255 ARG A N 1
ATOM 1974 C CA . ARG A 1 255 ? -17.048 -0.418 98.866 1.00 50.19 255 ARG A CA 1
ATOM 1975 C C . ARG A 1 255 ? -17.972 -0.989 97.783 1.00 50.19 255 ARG A C 1
ATOM 1977 O O . ARG A 1 255 ? -17.491 -1.333 96.705 1.00 50.19 255 ARG A O 1
ATOM 1984 N N . MET A 1 256 ? -19.278 -1.072 98.031 1.00 55.78 256 MET A N 1
ATOM 1985 C CA . MET A 1 256 ? -20.294 -1.337 97.012 1.00 55.78 256 MET A CA 1
ATOM 1986 C C . MET A 1 256 ? -21.092 -0.061 96.765 1.00 55.78 256 MET A C 1
ATOM 1988 O O . MET A 1 256 ? -22.164 0.134 97.331 1.00 55.78 256 MET A O 1
ATOM 1992 N N . GLY A 1 257 ? -20.580 0.805 95.892 1.00 54.25 257 GLY A N 1
ATOM 1993 C CA . GLY A 1 257 ? -21.360 1.909 95.342 1.00 54.25 257 GLY A CA 1
ATOM 1994 C C . GLY A 1 257 ? -22.595 1.378 94.611 1.00 54.25 257 GLY A C 1
ATOM 1995 O O . GLY A 1 257 ? -22.525 1.054 93.430 1.00 54.25 257 GLY A O 1
ATOM 1996 N N . VAL A 1 258 ? -23.716 1.256 95.323 1.00 41.06 258 VAL A N 1
ATOM 1997 C CA . VAL A 1 258 ? -25.021 0.862 94.780 1.00 41.06 258 VAL A CA 1
ATOM 1998 C C . VAL A 1 258 ? -26.109 1.666 95.491 1.00 41.06 258 VAL A C 1
ATOM 2000 O O . VAL A 1 258 ? -26.907 1.154 96.270 1.00 41.06 258 VAL A O 1
ATOM 2003 N N . ALA A 1 259 ? -26.154 2.961 95.186 1.00 36.41 259 ALA A N 1
ATOM 2004 C CA . ALA A 1 259 ? -27.408 3.699 95.179 1.00 36.41 259 ALA A CA 1
ATOM 2005 C C . ALA A 1 259 ? -28.033 3.495 93.792 1.00 36.41 259 ALA A C 1
ATOM 2007 O O . ALA A 1 259 ? -27.752 4.226 92.846 1.00 36.41 259 ALA A O 1
ATOM 2008 N N . GLY A 1 260 ? -28.844 2.445 93.655 1.00 38.72 260 GLY A N 1
ATOM 2009 C CA . GLY A 1 260 ? -29.716 2.239 92.501 1.00 38.72 260 GLY A CA 1
ATOM 2010 C C . GLY A 1 260 ? -30.909 3.189 92.559 1.00 38.72 260 GLY A C 1
ATOM 2011 O O . GLY A 1 260 ? -32.032 2.753 92.779 1.00 38.72 260 GLY A O 1
ATOM 2012 N N . GLY A 1 261 ? -30.650 4.487 92.406 1.00 34.53 261 GLY A N 1
ATOM 2013 C CA . GLY A 1 261 ? -31.645 5.505 92.095 1.00 34.53 261 GLY A CA 1
ATOM 2014 C C . GLY A 1 261 ? -31.383 5.979 90.674 1.00 34.53 261 GLY A C 1
ATOM 2015 O O . GLY A 1 261 ? -30.336 6.554 90.394 1.00 34.53 261 GLY A O 1
ATOM 2016 N N . THR A 1 262 ? -32.294 5.676 89.754 1.00 38.16 262 THR A N 1
ATOM 2017 C CA . THR A 1 262 ? -32.233 6.115 88.359 1.00 38.16 262 THR A CA 1
ATOM 2018 C C . THR A 1 262 ? -32.436 7.625 88.265 1.00 38.16 262 THR A C 1
ATOM 2020 O O . THR A 1 262 ? -33.527 8.092 87.949 1.00 38.16 262 THR A O 1
ATOM 2023 N N . GLU A 1 263 ? -31.377 8.392 88.496 1.00 33.16 263 GLU A N 1
ATOM 2024 C CA . GLU A 1 263 ? -31.234 9.710 87.892 1.00 33.16 263 GLU A CA 1
ATOM 2025 C C . GLU A 1 263 ? -30.626 9.507 86.506 1.00 33.16 263 GLU A C 1
ATOM 2027 O O . GLU A 1 263 ? -29.423 9.317 86.321 1.00 33.16 263 GLU A O 1
ATOM 2032 N N . GLN A 1 264 ? -31.498 9.485 85.498 1.00 43.75 264 GLN A N 1
ATOM 2033 C CA . GLN A 1 264 ? -31.078 9.701 84.124 1.00 43.75 264 GLN A CA 1
ATOM 2034 C C . GLN A 1 264 ? -30.583 11.143 84.023 1.00 43.75 264 GLN A C 1
ATOM 2036 O O . GLN A 1 264 ? -31.355 12.056 83.743 1.00 43.75 264 GLN A O 1
ATOM 2041 N N . THR A 1 265 ? -29.285 11.346 84.230 1.00 42.28 265 THR A N 1
ATOM 2042 C CA . THR A 1 265 ? -28.590 12.531 83.734 1.00 42.28 265 THR A CA 1
ATOM 2043 C C . THR A 1 265 ? -28.737 12.520 82.217 1.00 42.28 265 THR A C 1
ATOM 2045 O O . THR A 1 265 ? -28.003 11.827 81.507 1.00 42.28 265 THR A O 1
ATOM 2048 N N . GLN A 1 266 ? -29.750 13.228 81.721 1.00 50.34 266 GLN A N 1
ATOM 2049 C CA . GLN A 1 266 ? -29.962 13.472 80.303 1.00 50.34 266 GLN A CA 1
ATOM 2050 C C . GLN A 1 266 ? -28.719 14.190 79.785 1.00 50.34 266 GLN A C 1
ATOM 2052 O O . GLN A 1 266 ? -28.479 15.362 80.064 1.00 50.34 266 GLN A O 1
ATOM 2057 N N . ARG A 1 267 ? -27.859 13.440 79.094 1.00 57.12 267 ARG A N 1
ATOM 2058 C CA . ARG A 1 267 ? -26.689 14.004 78.433 1.00 57.12 267 ARG A CA 1
ATOM 2059 C C . ARG A 1 267 ? -27.198 14.912 77.307 1.00 57.12 267 ARG A C 1
ATOM 2061 O O . ARG A 1 267 ? -27.882 14.396 76.420 1.00 57.12 267 ARG A O 1
ATOM 2068 N N . PRO A 1 268 ? -26.851 16.211 77.287 1.00 63.00 268 PRO A N 1
ATOM 2069 C CA . PRO A 1 268 ? -27.341 17.154 76.276 1.00 63.00 268 PRO A CA 1
ATOM 2070 C C . PRO A 1 268 ? -26.965 16.738 74.842 1.00 63.00 268 PRO A C 1
ATOM 2072 O O . PRO A 1 268 ? -27.672 17.051 73.889 1.00 63.00 268 PRO A O 1
ATOM 2075 N N . GLU A 1 269 ? -25.900 15.947 74.684 1.00 63.25 269 GLU A N 1
ATOM 2076 C CA . GLU A 1 269 ? -25.502 15.352 73.402 1.00 63.25 269 GLU A CA 1
ATOM 2077 C C . GLU A 1 269 ? -26.521 14.337 72.855 1.00 63.25 269 GLU A C 1
ATOM 2079 O O . GLU A 1 269 ? -26.731 14.269 71.647 1.00 63.25 269 GLU A O 1
ATOM 2084 N N . VAL A 1 270 ? -27.194 13.565 73.718 1.00 63.41 270 VAL A N 1
ATOM 2085 C CA . VAL A 1 270 ? -28.153 12.524 73.298 1.00 63.41 270 VAL A CA 1
ATOM 2086 C C . VAL A 1 270 ? -29.482 13.146 72.863 1.00 63.41 270 VAL A C 1
ATOM 2088 O O . VAL A 1 270 ? -30.122 12.656 71.930 1.00 63.41 270 VAL A O 1
ATOM 2091 N N . GLU A 1 271 ? -29.881 14.258 73.482 1.00 72.12 271 GLU A N 1
ATOM 2092 C CA . GLU A 1 271 ? -31.034 15.045 73.034 1.00 72.12 271 GLU A CA 1
ATOM 2093 C C . GLU A 1 271 ? -30.755 15.779 71.723 1.00 72.12 271 GLU A C 1
ATOM 2095 O O . GLU A 1 271 ? -31.608 15.769 70.835 1.00 72.12 271 GLU A O 1
ATOM 2100 N N . ALA A 1 272 ? -29.547 16.327 71.548 1.00 76.00 272 ALA A N 1
ATOM 2101 C CA . ALA A 1 272 ? -29.129 16.923 70.280 1.00 76.00 272 ALA A CA 1
ATOM 2102 C C . ALA A 1 272 ? -29.156 15.892 69.137 1.00 76.00 272 ALA A C 1
ATOM 2104 O O . ALA A 1 272 ? -29.687 16.169 68.060 1.00 76.00 272 ALA A O 1
ATOM 2105 N N . MET A 1 273 ? -28.680 14.669 69.394 1.00 69.88 273 MET A N 1
ATOM 2106 C CA . MET A 1 273 ? -28.699 13.580 68.414 1.00 69.88 273 MET A CA 1
ATOM 2107 C C . MET A 1 273 ? -30.130 13.119 68.095 1.00 69.88 273 MET A C 1
ATOM 2109 O O . MET A 1 273 ? -30.473 12.900 66.932 1.00 69.88 273 MET A O 1
ATOM 2113 N N . ARG A 1 274 ? -31.009 13.037 69.105 1.00 72.88 274 ARG A N 1
ATOM 2114 C CA . ARG A 1 274 ? -32.443 12.765 68.905 1.00 72.88 274 ARG A CA 1
ATOM 2115 C C . ARG A 1 274 ? -33.132 13.862 68.097 1.00 72.88 274 ARG A C 1
ATOM 2117 O O . ARG A 1 274 ? -33.922 13.532 67.215 1.00 72.88 274 ARG A O 1
ATOM 2124 N N . ALA A 1 275 ? -32.829 15.133 68.357 1.00 78.94 275 ALA A N 1
ATOM 2125 C CA . ALA A 1 275 ? -33.383 16.263 67.615 1.00 78.94 275 ALA A CA 1
ATOM 2126 C C . ALA A 1 275 ? -32.933 16.253 66.145 1.00 78.94 275 ALA A C 1
ATOM 2128 O O . ALA A 1 275 ? -33.737 16.522 65.250 1.00 78.94 275 ALA A O 1
ATOM 2129 N N . GLU A 1 276 ? -31.681 15.876 65.873 1.00 76.12 276 GLU A N 1
ATOM 2130 C CA . GLU A 1 276 ? -31.167 15.734 64.509 1.00 76.12 276 GLU A CA 1
ATOM 2131 C C . GLU A 1 276 ? -31.837 14.571 63.756 1.00 76.12 276 GLU A C 1
ATOM 2133 O O . GLU A 1 276 ? -32.237 14.725 62.599 1.00 76.12 276 GLU A O 1
ATOM 2138 N N . ILE A 1 277 ? -32.036 13.430 64.423 1.00 75.81 277 ILE A N 1
ATOM 2139 C CA . ILE A 1 277 ? -32.750 12.274 63.859 1.00 75.81 277 ILE A CA 1
ATOM 2140 C C . ILE A 1 277 ? -34.212 12.635 63.563 1.00 75.81 277 ILE A C 1
ATOM 2142 O O . ILE A 1 277 ? -34.711 12.346 62.474 1.00 75.81 277 ILE A O 1
ATOM 2146 N N . TYR A 1 278 ? -34.887 13.335 64.479 1.00 76.75 278 TYR A N 1
ATOM 2147 C CA . TYR A 1 278 ? -36.264 13.794 64.269 1.00 76.75 278 TYR A CA 1
ATOM 2148 C C . TYR A 1 278 ? -36.373 14.797 63.114 1.00 76.75 278 TYR A C 1
ATOM 2150 O O . TYR A 1 278 ? -37.343 14.770 62.356 1.00 76.75 278 TYR A O 1
ATOM 2158 N N . ARG A 1 279 ? -35.364 15.660 62.937 1.00 76.38 279 ARG A N 1
ATOM 2159 C CA . ARG A 1 279 ? -35.291 16.603 61.814 1.00 76.38 279 ARG A CA 1
ATOM 2160 C C . ARG A 1 279 ? -35.152 15.879 60.475 1.00 76.38 279 ARG A C 1
ATOM 2162 O O . ARG A 1 279 ? -35.840 16.247 59.529 1.00 76.38 279 ARG A O 1
ATOM 2169 N N . LYS A 1 280 ? -34.320 14.834 60.406 1.00 70.31 280 LYS A N 1
ATOM 2170 C CA . LYS A 1 280 ? -34.137 14.012 59.195 1.00 70.31 280 LYS A CA 1
ATOM 2171 C C . LYS A 1 280 ? -35.381 13.191 58.843 1.00 70.31 280 LYS A C 1
ATOM 2173 O O . LYS A 1 280 ? -35.651 12.997 57.668 1.00 70.31 280 LYS A O 1
ATOM 2178 N N . LEU A 1 281 ? -36.161 12.769 59.839 1.00 65.56 281 LEU A N 1
ATOM 2179 C CA . LEU A 1 281 ? -37.432 12.061 59.630 1.00 65.56 281 LEU A CA 1
ATOM 2180 C C . LEU A 1 281 ? -38.586 12.983 59.204 1.00 65.56 281 LEU A C 1
ATOM 2182 O O . LEU A 1 281 ? -39.527 12.519 58.568 1.00 65.56 281 LEU A O 1
ATOM 2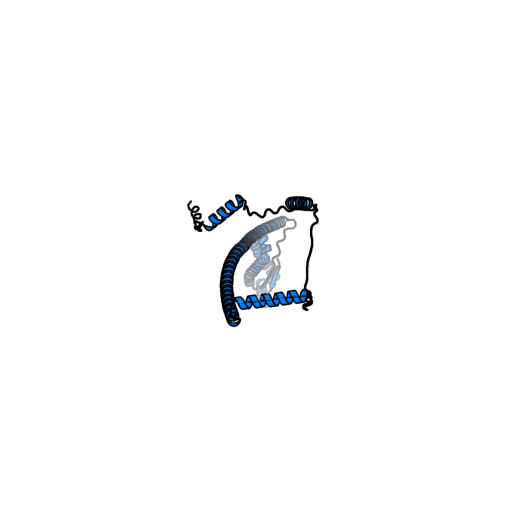186 N N . ARG A 1 282 ? -38.539 14.275 59.565 1.00 68.00 282 ARG A N 1
ATOM 2187 C CA . ARG A 1 282 ? -39.609 15.249 59.282 1.00 68.00 282 ARG A CA 1
ATOM 2188 C C . ARG A 1 282 ? -39.373 16.087 58.024 1.00 68.00 282 ARG A C 1
ATOM 2190 O O . ARG A 1 282 ? -40.280 16.809 57.624 1.00 68.00 282 ARG A O 1
ATOM 2197 N N . ALA A 1 283 ? -38.194 16.019 57.410 1.00 52.72 283 ALA A N 1
ATOM 2198 C CA . ALA A 1 283 ? -37.965 16.642 56.113 1.00 52.72 283 ALA A CA 1
ATOM 2199 C C . ALA A 1 283 ? -38.638 15.787 55.019 1.00 52.72 283 ALA A C 1
ATOM 2201 O O . ALA A 1 283 ? -38.197 14.658 54.794 1.00 52.72 283 ALA A O 1
ATOM 2202 N N . PRO A 1 284 ? -39.702 16.264 54.347 1.00 50.09 284 PRO A N 1
ATOM 2203 C CA . PRO A 1 284 ? -40.160 15.618 53.127 1.00 50.09 284 PRO A CA 1
ATOM 2204 C C . PRO A 1 284 ? -39.042 15.712 52.084 1.00 50.09 284 PRO A C 1
ATOM 2206 O O . PRO A 1 284 ? -38.388 16.746 51.953 1.00 50.09 284 PRO A O 1
ATOM 2209 N N . VAL A 1 285 ? -38.799 14.609 51.375 1.00 59.09 285 VAL A N 1
ATOM 2210 C CA . VAL A 1 285 ? -37.870 14.555 50.243 1.00 59.09 285 VAL A CA 1
ATOM 2211 C C . VAL A 1 285 ? -38.398 15.507 49.173 1.00 59.09 285 VAL A C 1
ATOM 2213 O O . VAL A 1 285 ? -39.335 15.169 48.452 1.00 59.09 285 VAL A O 1
ATOM 2216 N N . GLU A 1 286 ? -37.834 16.710 49.097 1.00 45.56 286 GLU A N 1
ATOM 2217 C CA . GLU A 1 286 ? -38.063 17.601 47.966 1.00 45.56 286 GLU A CA 1
ATOM 2218 C C . GLU A 1 286 ? -37.163 17.194 46.790 1.00 45.56 286 GLU A C 1
ATOM 2220 O O . GLU A 1 286 ? -36.006 16.804 46.987 1.00 45.56 286 GLU A O 1
ATOM 2225 N N . PRO A 1 287 ? -37.706 17.225 45.561 1.00 46.03 287 PRO A N 1
ATOM 2226 C CA . PRO A 1 287 ? -37.033 16.736 44.372 1.00 46.03 287 PRO A CA 1
ATOM 2227 C C . PRO A 1 287 ? -35.885 17.673 43.997 1.00 46.03 287 PRO A C 1
ATOM 2229 O O . PRO A 1 287 ? -36.065 18.883 43.877 1.00 46.03 287 PRO A O 1
ATOM 2232 N N . THR A 1 288 ? -34.705 17.102 43.765 1.00 43.50 288 THR A N 1
ATOM 2233 C CA . THR A 1 288 ? -33.576 17.813 43.163 1.00 43.50 288 THR A CA 1
ATOM 2234 C C . THR A 1 288 ? -33.998 18.409 41.824 1.00 43.50 288 THR A C 1
ATOM 2236 O O . THR A 1 288 ? -34.298 17.691 40.868 1.00 43.50 288 THR A O 1
ATOM 2239 N N . THR A 1 289 ? -34.028 19.735 41.798 1.00 42.91 289 THR A N 1
ATOM 2240 C CA . THR A 1 289 ? -34.234 20.607 40.649 1.00 42.91 289 THR A CA 1
ATOM 2241 C C . THR A 1 289 ? -33.246 20.282 39.532 1.00 42.91 289 THR A C 1
ATOM 2243 O O . THR A 1 289 ? -32.031 20.323 39.719 1.00 42.91 289 THR A O 1
ATOM 2246 N N . ALA A 1 290 ? -33.790 19.968 38.359 1.00 49.75 290 ALA A N 1
ATOM 2247 C CA . ALA A 1 290 ? -33.071 19.945 37.099 1.00 49.75 290 ALA A CA 1
ATOM 2248 C C . ALA A 1 290 ? -32.913 21.385 36.588 1.00 49.75 290 ALA A C 1
ATOM 2250 O O . ALA A 1 290 ? -33.757 21.869 35.846 1.00 49.75 290 ALA A O 1
ATOM 2251 N N . GLU A 1 291 ? -31.840 22.061 36.982 1.00 51.34 291 GLU A N 1
ATOM 2252 C CA . GLU A 1 291 ? -31.390 23.310 36.358 1.00 51.34 291 GLU A CA 1
ATOM 2253 C C . GLU A 1 291 ? -29.862 23.324 36.347 1.00 51.34 291 GLU A C 1
ATOM 2255 O O . GLU A 1 291 ? -29.250 23.885 37.245 1.00 51.34 291 GLU A O 1
ATOM 2260 N N . ASP A 1 292 ? -29.248 22.657 35.359 1.00 49.12 292 ASP A N 1
ATOM 2261 C CA . ASP A 1 292 ? -27.893 23.020 34.908 1.00 49.12 292 ASP A CA 1
ATOM 2262 C C . ASP A 1 292 ? -27.492 22.379 33.560 1.00 49.12 292 ASP A C 1
ATOM 2264 O O . ASP A 1 292 ? -26.439 21.766 33.434 1.00 49.12 292 ASP A O 1
ATOM 2268 N N . VAL A 1 293 ? -28.324 22.478 32.509 1.00 53.47 293 VAL A N 1
ATOM 2269 C CA . VAL A 1 293 ? -27.865 22.197 31.125 1.00 53.47 293 VAL A CA 1
ATOM 2270 C C . VAL A 1 293 ? -28.608 23.043 30.079 1.00 53.47 293 VAL A C 1
ATOM 2272 O O . VAL A 1 293 ? -29.177 22.509 29.139 1.00 53.47 293 VAL A O 1
ATOM 2275 N N . THR A 1 294 ? -28.602 24.373 30.184 1.00 54.25 294 THR A N 1
ATOM 2276 C CA . THR A 1 294 ? -28.853 25.250 29.014 1.00 54.25 294 THR A CA 1
ATOM 2277 C C . THR A 1 294 ? -28.174 26.605 29.192 1.00 54.25 294 THR A C 1
ATOM 2279 O O . THR A 1 294 ? -28.830 27.635 29.289 1.00 54.25 294 THR A O 1
ATOM 2282 N N . SER A 1 295 ? -26.842 26.629 29.232 1.00 51.66 295 SER A N 1
ATOM 2283 C CA . SER A 1 295 ? -26.093 27.862 28.959 1.00 51.66 295 SER A CA 1
ATOM 2284 C C . SER A 1 295 ? -24.699 27.548 28.422 1.00 51.66 295 SER A C 1
ATOM 2286 O O . SER A 1 295 ? -23.689 27.906 29.012 1.00 51.66 295 SER A O 1
ATOM 2288 N N . ASN A 1 296 ? -24.631 26.803 27.313 1.00 51.00 296 ASN A N 1
ATOM 2289 C CA . ASN A 1 296 ? -23.448 26.841 26.451 1.00 51.00 296 ASN A CA 1
ATOM 2290 C C . ASN A 1 296 ? -23.758 26.372 25.020 1.00 51.00 296 ASN A C 1
ATOM 2292 O O . ASN A 1 296 ? -23.261 25.348 24.557 1.00 51.00 296 ASN A O 1
ATOM 2296 N N . ARG A 1 297 ? -24.646 27.092 24.320 1.00 48.50 297 ARG A N 1
ATOM 2297 C CA . ARG A 1 297 ? -24.745 27.012 22.853 1.00 48.50 297 ARG A CA 1
ATOM 2298 C C . ARG A 1 297 ? -25.427 28.247 22.260 1.00 48.50 297 ARG A C 1
ATOM 2300 O O . ARG A 1 297 ? -26.542 28.155 21.764 1.00 48.50 297 ARG A O 1
ATOM 2307 N N . ALA A 1 298 ? -24.758 29.393 22.328 1.00 46.59 298 ALA A N 1
ATOM 2308 C CA . ALA A 1 298 ? -25.018 30.532 21.444 1.00 46.59 298 ALA A CA 1
ATOM 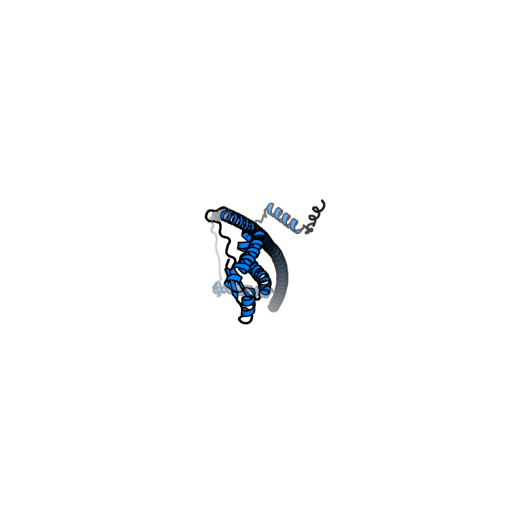2309 C C . ALA A 1 298 ? -23.871 31.550 21.541 1.00 46.59 298 ALA A C 1
ATOM 2311 O O . ALA A 1 298 ? -23.968 32.507 22.304 1.00 46.59 298 ALA A O 1
ATOM 2312 N N . MET A 1 299 ? -22.789 31.304 20.799 1.00 45.59 299 MET A N 1
ATOM 2313 C CA . MET A 1 299 ? -22.010 32.276 20.011 1.00 45.59 299 MET A CA 1
ATOM 2314 C C . MET A 1 299 ? -20.843 31.563 19.335 1.00 45.59 299 MET A C 1
ATOM 2316 O O . MET A 1 299 ? -20.210 30.716 20.003 1.00 45.59 299 MET A O 1
#

Foldseek 3Di:
DDWDKDAPPVCVVVLCVVQVDPVSCCPVPVVVVLVVLVVVVPVVDDLVCCVPVVVVCQVVSQVVVQVVCVVSRMHTDGDDDDRDDDDVPDCVVVVVVVVVVVVVVVVVVVVVVVVVVVVVVVVVVVVVVVVVVVVVVVVVVVVVVVVVVVVVVVVVVVVVVVVVVVVVVVVVVVVVVVVVVVVVVVVVVVVVCVVCPHDVSVVVVVVVVVVVVVCVVVVDDPDDDDDDDDDDDDDDDDDDDPPVVVVVVVVCCVVDVDPPDDPPPPDVVVVVVVVVVVVVVPDDDDDDDPPDPPDDDDD

pLDDT: mean 76.72, std 18.09, range [28.88, 97.88]

Secondary structure (DSSP, 8-state):
-EEEEE--TTTHHHHHHHHSSHHHHIIIIIHHHHHHHHHHHHHHS-HHHHHHTHHHHHHHHHHHHHHHHHTTT-EEEEEEPPP-PPPTT--HHHHHHHHHHHHHHHHHHHHHHHHHHHHHHHHHHHHHHHHHHHHHHHHHHHHHHHHHHHHHHHHHHHHHHHHHHHHHHHHHHHHHHHHHHHHHHHHHHHHHHHHTTSHHHHHHHHHHHHHHHHHHHHT----------------------HHHHHHHHHHHHHHS-----------HHHHHHHHHHHHHHHS---------SSSS---